Protein AF-A0A821FNP6-F1 (afdb_monomer)

pLDDT: mean 81.75, std 17.57, range [28.31, 98.31]

Nearest PDB structures (foldseek):
  6wg5-assembly1_A  TM=9.318E-01  e=1.627E-18  Homo sapiens
  5u7x-assembly1_F  TM=7.896E-01  e=3.910E-09  Vigna cylindrica
  3zx3-assembly1_B  TM=8.280E-01  e=9.454E-09  Rattus norvegicus
  3zx2-assembly1_A  TM=8.182E-01  e=1.003E-08  Rattus norvegicus

Secondary structure (DSSP, 8-state):
-HHHHHHHHHHT-TTGGGSHHHHSPBT-EEEEEETTEEEEEE----HHHHHHHHHGGG-TTS--SSSSB-STT-B-PPP-TTT--EEE-THHHHIIIIIT---SB--HHHHHHHHHHHHHSBHHHHHHHHHHTT-TT--HHHHHHHHHHHHHHHIIIIIIS---TT---EEE-SEETTEE--HHHHHHHHHHTTHHHHHHHHHHHHS--HHHHHHHHHHHHHHHHHHHHHHHHHHHHHHHHHHHHHHHHHHHHHHHHHHHHHHHTTSS--

Foldseek 3Di:
DVVVVVVVVVCPDPLCVVVVQCQFAAQDWDWDADPNDIDIHGHQLNLVVLLVSLLVVQCQVAPQPDPDAFGNNHHDDDDDLVPDAAEAEDLLQLLCPLQLNNAWWDALVSLCVSLSVLSNDHPVVLVVVCVVPPSPPDDPVCSGRSSNSSSNVVSCVCRGVPDDNGRGRYGYDCDDPNHGDDVVVVVVCVVCVCVVVVVVVVVVVVPPPVVVVVVVVVVVVVVVVVVVVVVVVVVVVVVVVVVVVVVVVVVVVVVVVVVVVVVVVVPPDD

Organism: NCBI:txid392032

Structure (mmCIF, N/CA/C/O backbone):
data_AF-A0A821FNP6-F1
#
_entry.id   AF-A0A821FNP6-F1
#
loop_
_atom_site.group_PDB
_atom_site.id
_atom_site.type_symbol
_atom_site.label_atom_id
_atom_site.label_alt_id
_atom_site.label_comp_id
_atom_site.label_asym_id
_atom_site.label_entity_id
_atom_site.label_seq_id
_atom_site.pdbx_PDB_ins_code
_atom_site.Cartn_x
_atom_site.Cartn_y
_atom_site.Cartn_z
_atom_site.occupancy
_atom_site.B_iso_or_equiv
_atom_site.auth_seq_id
_atom_site.auth_comp_id
_atom_site.auth_asym_id
_atom_site.auth_atom_id
_atom_site.pdbx_PDB_model_num
ATOM 1 N N . ILE A 1 1 ? 4.332 9.444 -4.360 1.00 35.47 1 ILE A N 1
ATOM 2 C CA . ILE A 1 1 ? 3.633 10.752 -4.458 1.00 35.47 1 ILE A CA 1
ATOM 3 C C . ILE A 1 1 ? 2.166 10.559 -4.851 1.00 35.47 1 ILE A C 1
ATOM 5 O O . ILE A 1 1 ? 1.325 10.879 -4.030 1.00 35.47 1 ILE A O 1
ATOM 9 N N . TYR A 1 2 ? 1.835 9.938 -5.993 1.00 28.31 2 TYR A N 1
ATOM 10 C CA . TYR A 1 2 ? 0.429 9.711 -6.395 1.00 28.31 2 TYR A CA 1
ATOM 11 C C . TYR A 1 2 ? -0.404 8.867 -5.405 1.00 28.31 2 TYR A C 1
ATOM 13 O O . TYR A 1 2 ? -1.513 9.262 -5.075 1.00 28.31 2 TYR A O 1
ATOM 21 N N . ILE A 1 3 ? 0.133 7.765 -4.860 1.00 38.44 3 ILE A N 1
ATOM 22 C CA . ILE A 1 3 ? -0.575 6.937 -3.853 1.00 38.44 3 ILE A CA 1
ATOM 23 C C . ILE A 1 3 ? -0.763 7.688 -2.523 1.00 38.44 3 ILE A C 1
ATOM 25 O O . ILE A 1 3 ? -1.825 7.615 -1.918 1.00 38.44 3 ILE A O 1
ATOM 29 N N . TYR A 1 4 ? 0.247 8.455 -2.099 1.00 37.44 4 TYR A N 1
ATOM 30 C CA . TYR A 1 4 ? 0.171 9.300 -0.903 1.00 37.44 4 TYR A CA 1
ATOM 31 C C . TYR A 1 4 ? -0.912 10.380 -1.042 1.00 37.44 4 TYR A C 1
ATOM 33 O O . TYR A 1 4 ? -1.727 10.546 -0.139 1.00 37.44 4 TYR A O 1
ATOM 41 N N . LEU A 1 5 ? -0.959 11.063 -2.191 1.00 32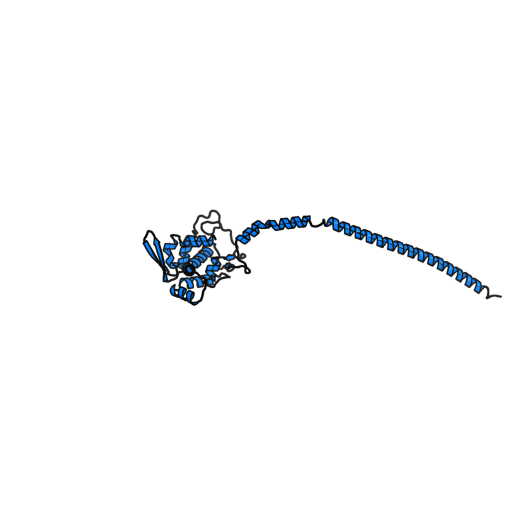.25 5 LEU A N 1
ATOM 42 C CA . LEU A 1 5 ? -1.970 12.079 -2.491 1.00 32.25 5 LEU A CA 1
ATOM 43 C C . LEU A 1 5 ? -3.374 11.473 -2.593 1.00 32.25 5 LEU A C 1
ATOM 45 O O . LEU A 1 5 ? -4.302 12.033 -2.028 1.00 32.25 5 LEU A O 1
ATOM 49 N N . LEU A 1 6 ? -3.521 10.296 -3.214 1.00 39.97 6 LEU A N 1
ATOM 50 C CA . LEU A 1 6 ? -4.786 9.557 -3.216 1.00 39.97 6 LEU A CA 1
ATOM 51 C C . LEU A 1 6 ? -5.222 9.201 -1.793 1.00 39.97 6 LEU A C 1
ATOM 53 O O . LEU A 1 6 ? -6.356 9.481 -1.439 1.00 39.97 6 LEU A O 1
ATOM 57 N N . SER A 1 7 ? -4.335 8.680 -0.940 1.00 44.28 7 SER A N 1
ATOM 58 C CA . SER A 1 7 ? -4.697 8.360 0.448 1.00 44.28 7 SER A CA 1
ATOM 59 C C . SER A 1 7 ? -5.127 9.592 1.257 1.00 44.28 7 SER A C 1
ATOM 61 O O . SER A 1 7 ? -6.108 9.513 1.986 1.00 44.28 7 SER A O 1
ATOM 63 N N . ALA A 1 8 ? -4.462 10.740 1.086 1.00 42.09 8 ALA A N 1
ATOM 64 C CA . ALA A 1 8 ? -4.817 11.975 1.784 1.00 42.09 8 ALA A CA 1
ATOM 65 C C . ALA A 1 8 ? -6.138 12.575 1.268 1.00 42.09 8 ALA A C 1
ATOM 67 O O . ALA A 1 8 ? -7.006 12.919 2.061 1.00 42.09 8 ALA A O 1
ATOM 68 N N . SER A 1 9 ?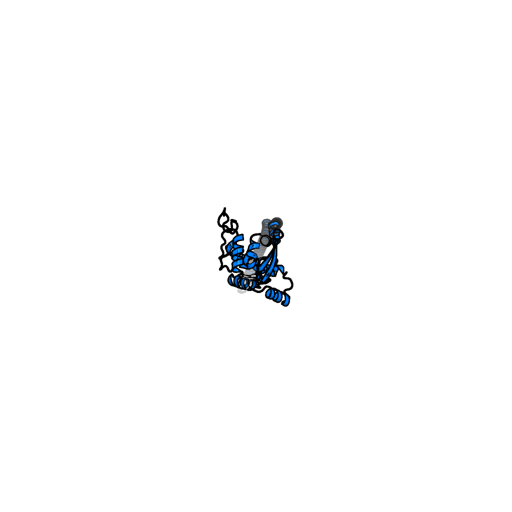 -6.335 12.636 -0.054 1.00 40.66 9 SER A N 1
ATOM 69 C CA . SER A 1 9 ? -7.580 13.138 -0.654 1.00 40.66 9 SER A CA 1
ATOM 70 C C . SER A 1 9 ? -8.781 12.215 -0.429 1.00 40.66 9 SER A C 1
ATOM 72 O O . SER A 1 9 ? -9.915 12.686 -0.392 1.00 40.66 9 SER A O 1
ATOM 74 N N . LEU A 1 10 ? -8.555 10.908 -0.269 1.00 50.94 10 LEU A N 1
ATOM 75 C CA . LEU A 1 10 ? -9.604 9.950 0.073 1.00 50.94 10 LEU A CA 1
ATOM 76 C C . LEU A 1 10 ? -10.075 10.141 1.520 1.00 50.94 10 LEU A C 1
ATOM 78 O O . LEU A 1 10 ? -11.282 10.189 1.742 1.00 50.94 10 LEU A O 1
ATOM 82 N N . VAL A 1 11 ? -9.162 10.343 2.478 1.00 51.09 11 VAL A N 1
ATOM 83 C CA . VAL A 1 11 ? -9.511 10.579 3.897 1.00 51.09 11 VAL A CA 1
ATOM 84 C C . VAL A 1 11 ? -10.449 11.787 4.080 1.00 51.09 11 VAL A C 1
ATOM 86 O O . VAL A 1 11 ? -11.310 11.756 4.954 1.00 51.09 11 VAL A O 1
ATOM 89 N N . ASP A 1 12 ? -10.373 12.802 3.213 1.00 50.09 12 ASP A N 1
ATOM 90 C CA . ASP A 1 12 ? -11.264 13.976 3.250 1.00 50.09 12 ASP A CA 1
ATOM 91 C C . ASP A 1 12 ? -12.550 13.838 2.410 1.00 50.09 12 ASP A C 1
ATOM 93 O O . ASP A 1 12 ? -13.396 14.748 2.379 1.00 50.09 12 ASP A O 1
ATOM 97 N N . SER A 1 13 ? -12.740 12.704 1.729 1.00 54.16 13 SER A N 1
ATOM 98 C CA . SER A 1 13 ? -13.889 12.499 0.849 1.00 54.16 13 SER A CA 1
ATOM 99 C C . SER A 1 13 ? -15.207 12.352 1.640 1.00 54.16 13 SER A C 1
ATOM 101 O O . SER A 1 13 ? -15.255 11.704 2.688 1.00 54.16 13 SER A O 1
ATOM 103 N N . PRO A 1 14 ? -16.331 12.924 1.156 1.00 52.38 14 PRO A N 1
ATOM 104 C CA . PRO A 1 14 ? -17.624 12.838 1.842 1.00 52.38 14 PRO A CA 1
ATOM 105 C C . PRO A 1 14 ? -18.168 11.415 2.000 1.00 52.38 14 PRO A C 1
ATOM 107 O O . PRO A 1 14 ? -18.972 11.188 2.898 1.00 52.38 14 PRO A O 1
ATOM 110 N N . LEU A 1 15 ? -17.758 10.494 1.122 1.00 50.72 15 LEU A N 1
ATOM 111 C CA . LEU A 1 15 ? -18.179 9.092 1.130 1.00 50.72 15 LEU A CA 1
ATOM 112 C C . LEU A 1 15 ? -17.488 8.297 2.243 1.00 50.72 15 LEU A C 1
ATOM 114 O O . LEU A 1 15 ? -18.134 7.472 2.880 1.00 50.72 15 LEU A O 1
ATOM 118 N N . ILE A 1 16 ? -16.217 8.595 2.531 1.00 52.91 16 ILE A N 1
ATOM 119 C CA . ILE A 1 16 ? -15.475 7.968 3.633 1.00 52.91 16 ILE A CA 1
ATOM 120 C C . ILE A 1 16 ? -16.057 8.394 4.990 1.00 52.91 16 ILE A C 1
ATOM 122 O O . ILE A 1 16 ? -16.277 7.547 5.850 1.00 52.91 16 ILE A O 1
ATOM 126 N N . ARG A 1 17 ? -16.501 9.654 5.123 1.00 57.75 17 ARG A N 1
ATOM 127 C CA . ARG A 1 17 ? -17.134 10.168 6.355 1.00 57.75 17 ARG A CA 1
ATOM 128 C C . ARG A 1 17 ? -18.381 9.412 6.831 1.00 57.75 17 ARG A C 1
ATOM 130 O O . ARG A 1 17 ? -18.709 9.513 8.007 1.00 57.75 17 ARG A O 1
ATOM 137 N N . ILE A 1 18 ? -19.118 8.730 5.948 1.00 53.09 18 ILE A N 1
ATOM 138 C CA . ILE A 1 18 ? -20.381 8.058 6.316 1.00 53.09 18 ILE A CA 1
ATOM 139 C C . ILE A 1 18 ? -20.114 6.661 6.896 1.00 53.09 18 ILE A C 1
ATOM 141 O O . ILE A 1 18 ? -20.848 6.228 7.778 1.00 53.09 18 ILE A O 1
ATOM 145 N N . ASN A 1 19 ? -19.021 6.012 6.482 1.00 66.50 19 ASN A N 1
ATOM 146 C CA . ASN A 1 19 ? -18.691 4.633 6.854 1.00 66.50 19 ASN A CA 1
ATOM 147 C C . ASN A 1 19 ? -17.330 4.514 7.564 1.00 66.50 19 ASN A C 1
ATOM 149 O O . ASN A 1 19 ? -16.721 3.447 7.605 1.00 66.50 19 ASN A O 1
ATOM 153 N N . ASP A 1 20 ? -16.843 5.622 8.125 1.00 77.00 20 ASP A N 1
ATOM 154 C CA . ASP A 1 20 ? -15.556 5.689 8.820 1.00 77.00 20 ASP A CA 1
ATOM 155 C C . ASP A 1 20 ? -15.504 4.792 10.067 1.00 77.00 20 ASP A C 1
ATOM 157 O O . ASP A 1 20 ? -14.417 4.412 10.496 1.00 77.00 20 ASP A O 1
ATOM 161 N N . ALA A 1 21 ? -16.657 4.420 10.634 1.00 87.06 21 ALA A N 1
ATOM 162 C CA . ALA A 1 21 ? -16.737 3.568 11.818 1.00 87.06 21 ALA A CA 1
ATOM 163 C C . ALA A 1 21 ? -16.012 2.225 11.615 1.00 87.06 21 ALA A C 1
ATOM 165 O O . ALA A 1 21 ? -15.152 1.874 12.419 1.00 87.06 21 ALA A O 1
ATOM 166 N N . ASP A 1 22 ? -16.255 1.519 10.508 1.00 93.00 22 ASP A N 1
ATOM 167 C CA . ASP A 1 22 ? -15.593 0.235 10.222 1.00 93.00 22 ASP A CA 1
ATOM 168 C C . ASP A 1 22 ? -14.068 0.379 10.097 1.00 93.00 22 ASP A C 1
ATOM 170 O O . ASP A 1 22 ? -13.299 -0.505 10.468 1.00 93.00 22 ASP A O 1
ATOM 174 N N . CYS A 1 23 ? -13.626 1.510 9.543 1.00 93.56 23 CYS A N 1
ATOM 175 C CA . CYS A 1 23 ? -12.237 1.757 9.173 1.00 93.56 23 CYS A CA 1
ATOM 176 C C . CYS A 1 23 ? -11.387 2.367 10.295 1.00 93.56 23 CYS A C 1
ATOM 178 O O . CYS A 1 23 ? -10.162 2.472 10.147 1.00 93.56 23 CYS A O 1
ATOM 180 N N . LEU A 1 24 ? -12.013 2.795 11.392 1.00 93.44 24 LEU A N 1
ATOM 181 C CA . LEU A 1 24 ? -11.340 3.297 12.584 1.00 93.44 24 LEU A CA 1
ATOM 182 C C . LEU A 1 24 ? -11.118 2.161 13.594 1.00 93.44 24 LEU A C 1
ATOM 184 O O . LEU A 1 24 ? -11.930 1.240 13.667 1.00 93.44 24 LEU A O 1
ATOM 188 N N . PRO A 1 25 ? -10.048 2.219 14.411 1.00 94.75 25 PRO A N 1
ATOM 189 C CA . PRO A 1 25 ? -9.810 1.216 15.442 1.00 94.75 25 PRO A CA 1
ATOM 190 C C . PRO A 1 25 ? -10.990 1.108 16.407 1.00 94.75 25 PRO A C 1
ATOM 192 O O . PRO A 1 25 ? -11.585 2.126 16.779 1.00 94.75 25 PRO A O 1
ATOM 195 N N . ARG A 1 26 ? -11.296 -0.109 16.862 1.00 96.38 26 ARG A N 1
ATOM 196 C CA . ARG A 1 26 ? -12.448 -0.354 17.733 1.00 96.38 26 ARG A CA 1
ATOM 197 C C . ARG A 1 26 ? -12.394 0.501 19.004 1.00 96.38 26 ARG A C 1
ATOM 199 O O . ARG A 1 26 ? -11.438 0.431 19.775 1.00 96.38 26 ARG A O 1
ATOM 206 N N . GLY A 1 27 ? -13.429 1.300 19.250 1.00 94.94 27 GLY A N 1
ATOM 207 C CA . GLY A 1 27 ? -13.528 2.196 20.407 1.00 94.94 27 GLY A CA 1
ATOM 208 C C . GLY A 1 27 ? -12.771 3.524 20.275 1.00 94.94 27 GLY A C 1
ATOM 209 O O . GLY A 1 27 ? -12.805 4.331 21.204 1.00 94.94 27 GLY A O 1
ATOM 210 N N . TYR A 1 28 ? -12.110 3.798 19.144 1.00 94.38 28 TYR A N 1
ATOM 211 C CA . TYR A 1 28 ? -11.569 5.129 18.863 1.00 94.38 28 TYR A CA 1
ATOM 212 C C . TYR A 1 28 ? -12.703 6.096 18.511 1.00 94.38 28 TYR A C 1
ATOM 214 O O . TYR A 1 28 ? -13.548 5.781 17.681 1.00 94.38 28 TYR A O 1
ATOM 222 N N . SER A 1 29 ? -12.712 7.287 19.109 1.00 92.06 29 SER A N 1
ATOM 223 C CA . SER A 1 29 ? -13.718 8.316 18.838 1.00 92.06 29 SER A CA 1
ATOM 224 C C . SER A 1 29 ? -13.118 9.466 18.034 1.00 92.06 29 SER A C 1
ATOM 226 O O . SER A 1 29 ? -12.056 9.991 18.386 1.00 92.06 29 SER A O 1
ATOM 228 N N . ARG A 1 30 ? -13.802 9.869 16.959 1.00 87.81 30 ARG A N 1
ATOM 229 C CA . ARG A 1 30 ? -13.416 10.993 16.103 1.00 87.81 30 ARG A CA 1
ATOM 230 C C . ARG A 1 30 ? -14.598 11.918 15.860 1.00 87.81 30 ARG A C 1
ATOM 232 O O . ARG A 1 30 ? -15.694 11.478 15.531 1.00 87.81 30 ARG A O 1
ATOM 239 N N . ASN A 1 31 ? -14.343 13.216 15.968 1.00 87.44 31 ASN A N 1
ATOM 240 C CA . ASN A 1 31 ? -15.338 14.248 15.713 1.00 87.44 31 ASN A CA 1
ATOM 241 C C . ASN A 1 31 ? -15.197 14.793 14.290 1.00 87.44 31 ASN A C 1
ATOM 243 O O . ASN A 1 31 ? -14.102 15.161 13.866 1.00 87.44 31 ASN A O 1
ATOM 247 N N . TYR A 1 32 ? -16.320 14.892 13.588 1.00 83.00 32 TYR A N 1
ATOM 248 C CA . TYR A 1 32 ? -16.434 15.484 12.263 1.00 83.00 32 TYR A CA 1
ATOM 249 C C . TYR A 1 32 ? -17.352 16.697 12.321 1.00 83.00 32 TYR A C 1
ATOM 251 O O . TYR A 1 32 ? -18.490 16.598 12.778 1.00 83.00 32 TYR A O 1
ATOM 259 N N . THR A 1 33 ? -16.889 17.834 11.810 1.00 82.38 33 THR A N 1
ATOM 260 C CA . THR A 1 33 ? -17.707 19.048 11.720 1.00 82.38 33 THR A CA 1
ATOM 261 C C . THR A 1 33 ? -18.290 19.168 10.316 1.00 82.38 33 THR A C 1
ATOM 263 O O . THR A 1 33 ? -17.552 19.271 9.337 1.00 82.38 33 THR A O 1
ATOM 266 N N . ARG A 1 34 ? -19.622 19.169 10.195 1.00 76.75 34 ARG A N 1
ATOM 267 C CA . ARG A 1 34 ? -20.342 19.382 8.930 1.00 76.75 34 ARG A CA 1
ATOM 268 C C . ARG A 1 34 ? -21.491 20.358 9.145 1.00 76.75 34 ARG A C 1
ATOM 270 O O . ARG A 1 34 ? -22.355 20.116 9.979 1.00 76.75 34 ARG A O 1
ATOM 277 N N . ASN A 1 35 ? -21.530 21.442 8.368 1.00 83.00 35 ASN A N 1
ATOM 278 C CA . ASN A 1 35 ? -22.576 22.473 8.446 1.00 83.00 35 ASN A CA 1
ATOM 279 C C . ASN A 1 35 ? -22.795 22.991 9.886 1.00 83.00 35 ASN A C 1
ATOM 281 O O . ASN A 1 35 ? -23.928 23.037 10.361 1.00 83.00 35 ASN A O 1
ATOM 285 N N . ASN A 1 36 ? -21.708 23.309 10.601 1.00 86.75 36 ASN A N 1
ATOM 286 C CA . ASN A 1 36 ? -21.702 23.715 12.018 1.00 86.75 36 ASN A CA 1
ATOM 287 C C . ASN A 1 36 ? -22.305 22.698 13.007 1.00 86.75 36 ASN A C 1
ATOM 289 O O . ASN A 1 36 ? -22.559 23.040 14.159 1.00 86.75 36 ASN A O 1
ATOM 293 N N . LYS A 1 37 ? -22.510 21.442 12.594 1.00 85.38 37 LYS A N 1
ATOM 294 C CA . LYS A 1 37 ? -22.863 20.330 13.480 1.00 85.38 37 LYS A CA 1
ATOM 295 C C . LYS A 1 37 ? -21.661 19.411 13.650 1.00 85.38 37 LYS A C 1
ATOM 297 O O . LYS A 1 37 ? -21.041 19.015 12.662 1.00 85.38 37 LYS A O 1
ATOM 302 N N . THR A 1 38 ? -21.356 19.064 14.894 1.00 85.62 38 THR A N 1
ATOM 303 C CA . THR A 1 38 ? -20.317 18.086 15.227 1.00 85.62 38 THR A CA 1
ATOM 304 C C . THR A 1 38 ? -20.957 16.713 15.368 1.00 85.62 38 THR A C 1
ATOM 306 O O . THR A 1 38 ? -21.883 16.540 16.156 1.00 85.62 38 THR A O 1
ATOM 309 N N . ILE A 1 39 ? -20.472 15.747 14.596 1.00 85.50 39 ILE A N 1
ATOM 310 C CA . ILE A 1 39 ? -20.877 14.344 14.657 1.00 85.50 39 ILE A CA 1
ATOM 311 C C . ILE A 1 39 ? -19.694 13.553 15.199 1.00 85.50 39 ILE A C 1
ATOM 313 O O . ILE A 1 39 ? -18.589 13.641 14.663 1.00 85.50 39 ILE A O 1
ATOM 317 N N . THR A 1 40 ? -19.926 12.779 16.251 1.00 87.69 40 THR A N 1
ATOM 318 C CA . THR A 1 40 ? -18.933 11.863 16.807 1.00 87.69 40 THR A CA 1
ATOM 319 C C . THR A 1 40 ? -19.130 10.480 16.200 1.00 87.69 40 THR A C 1
ATOM 321 O O . THR A 1 40 ? -20.221 9.923 16.272 1.00 87.69 40 THR A O 1
ATOM 324 N N . VAL A 1 41 ? -18.072 9.932 15.612 1.00 88.62 41 VAL A N 1
ATOM 325 C CA . VAL A 1 41 ? -18.022 8.567 15.081 1.00 88.62 41 VAL A CA 1
ATOM 326 C C . VAL A 1 41 ? -17.151 7.732 16.005 1.00 88.62 41 VAL A C 1
ATOM 328 O O . VAL A 1 41 ? -16.058 8.159 16.384 1.00 88.62 41 VAL A O 1
ATOM 331 N N . ILE A 1 42 ? -17.637 6.547 16.358 1.00 92.31 42 ILE A N 1
ATOM 332 C CA . ILE A 1 42 ? -16.906 5.563 17.153 1.00 92.31 42 ILE A CA 1
ATOM 333 C C . ILE A 1 42 ? -16.485 4.439 16.212 1.00 92.31 42 ILE A C 1
ATOM 335 O O . ILE A 1 42 ? -17.301 3.944 15.441 1.00 92.31 42 ILE A O 1
ATOM 339 N N . GLY A 1 43 ? -15.211 4.062 16.258 1.00 94.06 43 GLY A N 1
ATOM 340 C CA . GLY A 1 43 ? -14.680 2.975 15.453 1.00 94.06 43 GLY A CA 1
ATOM 341 C C . GLY A 1 43 ? -15.222 1.619 15.897 1.00 94.06 43 GLY A C 1
ATOM 342 O O . GLY A 1 43 ? -15.242 1.313 17.091 1.00 94.06 43 GLY A O 1
ATOM 343 N N . GLU A 1 44 ? -15.624 0.801 14.934 1.00 95.12 44 GLU A N 1
ATOM 344 C CA . GLU A 1 44 ? -16.030 -0.595 15.110 1.00 95.12 44 GLU A CA 1
ATOM 345 C C . GLU A 1 44 ? -14.866 -1.551 14.837 1.00 95.12 44 GLU A C 1
ATOM 347 O O . GLU A 1 44 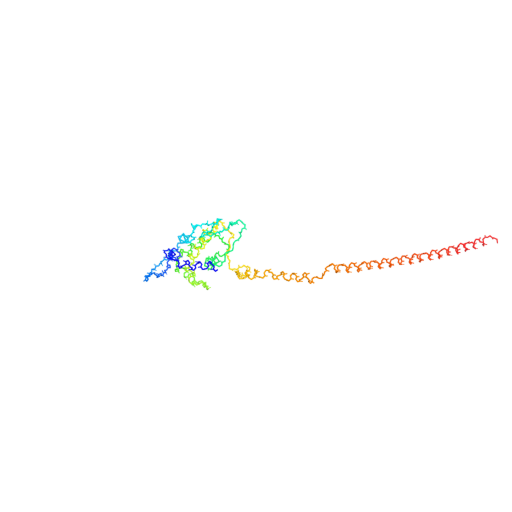? -14.767 -2.594 15.484 1.00 95.12 44 GLU A O 1
ATOM 352 N N . GLY A 1 45 ? -13.935 -1.162 13.958 1.00 95.56 45 GLY A N 1
ATOM 353 C CA . GLY A 1 45 ? -12.760 -1.968 13.645 1.00 95.56 45 GLY A CA 1
ATOM 354 C C . GLY A 1 45 ? -13.045 -3.177 12.752 1.00 95.56 45 GLY A C 1
ATOM 355 O O . GLY A 1 45 ? -12.311 -4.163 12.817 1.00 95.56 45 GLY A O 1
ATOM 356 N N . ASP A 1 46 ? -14.080 -3.125 11.911 1.00 96.44 46 ASP A N 1
ATOM 357 C CA . ASP A 1 46 ? -14.400 -4.192 10.962 1.00 96.44 46 ASP A CA 1
ATOM 358 C C . ASP A 1 46 ? -13.607 -4.022 9.656 1.00 96.44 46 ASP A C 1
ATOM 360 O O . ASP A 1 46 ? -13.998 -3.316 8.722 1.00 96.44 46 ASP A O 1
ATOM 364 N N . PHE A 1 47 ? -12.479 -4.731 9.567 1.00 96.94 47 PHE A N 1
ATOM 365 C CA . PHE A 1 47 ? -11.640 -4.745 8.368 1.00 96.94 47 PHE A CA 1
ATOM 366 C C . PHE A 1 47 ? -12.423 -5.125 7.099 1.00 96.94 47 PHE A C 1
ATOM 368 O O . PHE A 1 47 ? -12.208 -4.537 6.039 1.00 96.94 47 PHE A O 1
ATOM 375 N N . VAL A 1 48 ? -13.332 -6.099 7.187 1.00 96.12 48 VAL A N 1
ATOM 376 C CA . VAL A 1 48 ? -14.040 -6.646 6.024 1.00 96.12 48 VAL A CA 1
ATOM 377 C C . VAL A 1 48 ? -15.045 -5.634 5.488 1.00 96.12 48 VAL A C 1
ATOM 379 O O . VAL A 1 48 ? -15.086 -5.399 4.276 1.00 96.12 48 VAL A O 1
ATOM 382 N N . ASN A 1 49 ? -15.842 -5.020 6.361 1.00 95.00 49 ASN A N 1
ATOM 383 C CA . ASN A 1 49 ? -16.789 -3.987 5.947 1.00 95.00 49 ASN A CA 1
ATOM 384 C C . ASN A 1 49 ? -16.069 -2.717 5.495 1.00 95.00 49 ASN A C 1
ATOM 386 O O . ASN A 1 49 ? -16.425 -2.171 4.449 1.00 95.00 49 ASN A O 1
ATOM 390 N N . CYS A 1 50 ? -14.980 -2.335 6.168 1.00 95.38 50 CYS A N 1
ATOM 391 C CA . CYS A 1 50 ? -14.125 -1.247 5.709 1.00 95.38 50 CYS A CA 1
ATOM 392 C C . CYS A 1 50 ? -13.634 -1.497 4.273 1.00 95.38 50 CYS A C 1
ATOM 394 O O . CYS A 1 50 ? -13.820 -0.652 3.397 1.00 95.38 50 CYS A O 1
ATOM 396 N N . THR A 1 51 ? -13.089 -2.682 3.972 1.00 95.31 51 THR A N 1
ATOM 397 C CA . THR A 1 51 ? -12.677 -3.040 2.605 1.00 95.31 51 THR A CA 1
ATOM 398 C C . THR A 1 51 ? -13.839 -2.947 1.616 1.00 95.31 51 THR A C 1
ATOM 400 O O . THR A 1 51 ? -13.678 -2.321 0.569 1.00 95.31 51 THR A O 1
ATOM 403 N N . LYS A 1 52 ? -15.017 -3.506 1.932 1.00 94.00 52 LYS A N 1
ATOM 404 C CA . LYS A 1 52 ? -16.198 -3.433 1.047 1.00 94.00 52 LYS A CA 1
ATOM 405 C C . LYS A 1 52 ? -16.584 -1.989 0.729 1.00 94.00 52 LYS A C 1
ATOM 407 O O . LYS A 1 52 ? -16.851 -1.669 -0.428 1.00 94.00 52 LYS A O 1
ATOM 412 N N . HIS A 1 53 ? -16.584 -1.114 1.731 1.00 91.88 53 HIS A N 1
ATOM 413 C CA . HIS A 1 53 ? -16.877 0.303 1.547 1.00 91.88 53 HIS A CA 1
ATOM 414 C C . HIS A 1 53 ? -15.825 0.989 0.678 1.00 91.88 53 HIS A C 1
ATOM 416 O O . HIS A 1 53 ? -16.169 1.708 -0.261 1.00 91.88 53 HIS A O 1
ATOM 422 N N . LEU A 1 54 ? -14.546 0.706 0.910 1.00 92.00 54 LEU A N 1
ATOM 423 C CA . LEU A 1 54 ? -13.449 1.295 0.149 1.00 92.00 54 LEU A CA 1
ATOM 424 C C . LEU A 1 54 ? -13.401 0.838 -1.314 1.00 92.00 54 LEU A C 1
ATOM 426 O O . LEU A 1 54 ? -13.025 1.628 -2.179 1.00 92.00 54 LEU A O 1
ATOM 430 N N . VAL A 1 55 ? -13.847 -0.383 -1.626 1.00 93.75 55 VAL A N 1
ATOM 431 C CA . VAL A 1 55 ? -13.967 -0.859 -3.016 1.00 93.75 55 VAL A CA 1
ATOM 432 C C . VAL A 1 55 ? -14.887 0.044 -3.846 1.00 93.75 55 VAL A C 1
ATOM 434 O O . VAL A 1 55 ? -14.622 0.264 -5.029 1.00 93.75 55 VAL A O 1
ATOM 437 N N . THR A 1 56 ? -15.921 0.639 -3.243 1.00 91.25 56 THR A N 1
ATOM 438 C CA . THR A 1 56 ? -16.838 1.546 -3.961 1.00 91.25 56 THR A CA 1
ATOM 439 C C . THR A 1 56 ? -16.131 2.789 -4.515 1.00 91.25 56 THR A C 1
ATOM 441 O O . THR A 1 56 ? -16.521 3.311 -5.559 1.00 91.25 56 THR A O 1
ATOM 444 N N . LEU A 1 57 ? -15.030 3.213 -3.886 1.00 90.06 57 LEU A N 1
ATOM 445 C CA . LEU A 1 57 ? -14.238 4.379 -4.289 1.00 90.06 57 LEU A CA 1
ATOM 446 C C . LEU A 1 57 ? -13.343 4.100 -5.502 1.00 90.06 57 LEU A C 1
ATOM 448 O O . LEU A 1 57 ? -12.847 5.032 -6.133 1.00 90.06 57 LEU A O 1
ATOM 452 N N . LEU A 1 58 ? -13.133 2.827 -5.846 1.00 91.25 58 LEU A N 1
ATOM 453 C CA . LEU A 1 58 ? -12.361 2.434 -7.024 1.00 91.25 58 LEU A CA 1
ATOM 454 C C . LEU A 1 58 ? -13.144 2.656 -8.327 1.00 91.25 58 LEU A C 1
ATOM 456 O O . LEU A 1 58 ? -12.542 2.646 -9.401 1.00 91.25 58 LEU A O 1
ATOM 460 N N . ASN A 1 59 ? -14.467 2.868 -8.257 1.00 93.62 59 ASN A N 1
ATOM 461 C CA . ASN A 1 59 ? -15.313 3.122 -9.427 1.00 93.62 59 ASN A CA 1
ATOM 462 C C . ASN A 1 59 ? -15.080 2.073 -10.536 1.00 93.62 59 ASN A C 1
ATOM 464 O O . ASN A 1 59 ? -14.738 2.378 -11.682 1.00 93.62 59 ASN A O 1
ATOM 468 N N . LEU A 1 60 ? -15.202 0.798 -10.159 1.00 94.12 60 LEU A N 1
ATOM 469 C CA . LEU A 1 60 ? -14.876 -0.346 -11.019 1.00 94.12 60 LEU A CA 1
ATOM 470 C C . LEU A 1 60 ? -15.791 -0.467 -12.250 1.00 94.12 60 LEU A C 1
ATOM 472 O O . LEU A 1 60 ? -15.420 -1.116 -13.222 1.00 94.12 60 LEU A O 1
ATOM 476 N N . ASN A 1 61 ? -16.959 0.181 -12.215 1.00 94.44 61 ASN A N 1
ATOM 477 C CA . ASN A 1 61 ? -17.946 0.188 -13.297 1.00 94.44 61 ASN A CA 1
ATOM 478 C C . ASN A 1 61 ? -17.779 1.373 -14.263 1.00 94.44 61 ASN A C 1
ATOM 480 O O . ASN A 1 61 ? -18.612 1.563 -15.148 1.00 94.44 61 ASN A O 1
ATOM 484 N N . ALA A 1 62 ? -16.731 2.186 -14.099 1.00 95.44 62 ALA A N 1
ATOM 485 C CA . ALA A 1 62 ? -16.436 3.275 -15.018 1.00 95.44 62 ALA A CA 1
ATOM 486 C C . ALA A 1 62 ? -16.236 2.773 -16.456 1.00 95.44 62 ALA A C 1
ATOM 488 O O . ALA A 1 62 ? -15.656 1.710 -16.697 1.00 95.44 62 ALA A O 1
ATOM 489 N N . THR A 1 63 ? -16.665 3.580 -17.427 1.00 97.12 63 THR A N 1
ATOM 490 C CA . THR A 1 63 ? -16.513 3.272 -18.851 1.00 97.12 63 THR A CA 1
ATOM 491 C C . THR A 1 63 ? -15.041 3.074 -19.217 1.00 97.12 63 THR A C 1
ATOM 493 O O . THR A 1 63 ? -14.225 3.985 -19.108 1.00 97.12 63 THR A O 1
ATOM 496 N N . CYS A 1 64 ? -14.708 1.878 -19.699 1.00 96.31 64 CYS A N 1
ATOM 497 C CA . CYS A 1 64 ? -13.364 1.514 -20.136 1.00 96.31 64 CYS A CA 1
ATOM 498 C C . CYS A 1 64 ? -13.226 1.723 -21.651 1.00 96.31 64 CYS A C 1
ATOM 500 O O . CYS A 1 64 ? -13.675 0.889 -22.440 1.00 96.31 64 CYS A O 1
ATOM 502 N N . LEU A 1 65 ? -12.594 2.828 -22.060 1.00 95.62 65 LEU A N 1
ATOM 503 C CA . LEU A 1 65 ? -12.415 3.174 -23.480 1.00 95.62 65 LEU A CA 1
ATOM 504 C C . LEU A 1 65 ? -11.478 2.206 -24.215 1.00 95.62 65 LEU A C 1
ATOM 506 O O . LEU A 1 65 ? -11.636 1.961 -25.408 1.00 95.62 65 LEU A O 1
ATOM 510 N N . LYS A 1 66 ? -10.498 1.645 -23.499 1.00 95.62 66 LYS A N 1
ATOM 511 C CA . LYS A 1 66 ? -9.546 0.669 -24.026 1.00 95.62 66 LYS A CA 1
ATOM 512 C C . LYS A 1 66 ? -9.364 -0.446 -23.010 1.00 95.62 66 LYS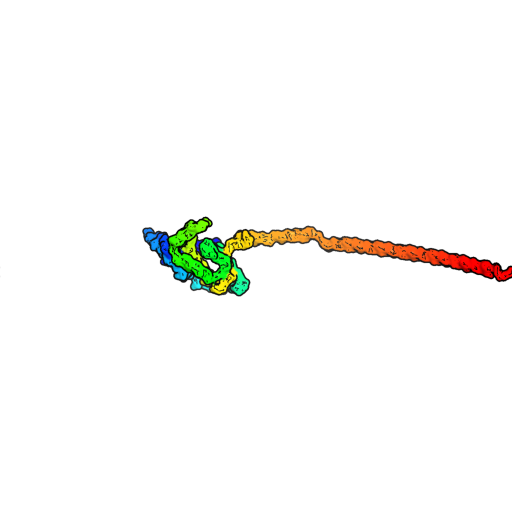 A C 1
ATOM 514 O O . LYS A 1 66 ? -8.822 -0.212 -21.938 1.00 95.62 66 LYS A O 1
ATOM 519 N N . LYS A 1 67 ? -9.792 -1.657 -23.362 1.00 94.94 67 LYS A N 1
ATOM 520 C CA . LYS A 1 67 ? -9.628 -2.847 -22.520 1.00 94.94 67 LYS A CA 1
ATOM 521 C C . LYS A 1 67 ? -8.218 -3.440 -22.659 1.00 94.94 67 LYS A C 1
ATOM 523 O O . LYS A 1 67 ? -7.621 -3.318 -23.731 1.00 94.94 67 LYS A O 1
ATOM 528 N N . PRO A 1 68 ? -7.727 -4.165 -21.639 1.00 95.44 68 PRO A N 1
ATOM 529 C CA . PRO A 1 68 ? -8.239 -4.243 -20.255 1.00 95.44 68 PRO A CA 1
ATOM 530 C C . PRO A 1 68 ? -8.043 -2.949 -19.437 1.00 95.44 68 PRO A C 1
ATOM 532 O O . PRO A 1 68 ? -7.128 -2.174 -19.702 1.00 95.44 68 PRO A O 1
ATOM 535 N N . CYS A 1 69 ? -8.894 -2.736 -18.428 1.00 95.44 69 CYS A N 1
ATOM 536 C CA . CYS A 1 69 ? -8.798 -1.615 -17.486 1.00 95.44 69 CYS A CA 1
ATOM 537 C C . CYS A 1 69 ? -8.605 -2.099 -16.045 1.00 95.44 69 CYS A C 1
ATOM 539 O O . CYS A 1 69 ? -8.999 -3.215 -15.707 1.00 95.44 69 CYS A O 1
ATOM 541 N N . SER A 1 70 ? -8.037 -1.231 -15.209 1.00 95.31 70 SER A N 1
ATOM 542 C CA . SER A 1 70 ? -7.958 -1.399 -13.759 1.00 95.31 70 SER A CA 1
ATOM 543 C C . SER A 1 70 ? -9.176 -0.773 -13.071 1.00 95.31 70 SER A C 1
ATOM 545 O O . SER A 1 70 ? -10.282 -1.303 -13.164 1.00 95.31 70 SER A O 1
ATOM 547 N N . PHE A 1 71 ? -9.000 0.373 -12.419 1.00 95.19 71 PHE A N 1
ATOM 548 C CA . PHE A 1 71 ? -10.038 1.131 -11.725 1.00 95.19 71 PHE A CA 1
ATOM 549 C C . PHE A 1 71 ? -10.240 2.493 -12.409 1.00 95.19 71 PHE A C 1
ATOM 551 O O . PHE A 1 71 ? -9.391 2.925 -13.193 1.00 95.19 71 PHE A O 1
ATOM 558 N N . ASN A 1 72 ? -11.375 3.164 -12.174 1.00 95.44 72 ASN A N 1
ATOM 559 C CA . ASN A 1 72 ? -11.739 4.416 -12.865 1.00 95.44 72 ASN A CA 1
ATOM 560 C C . ASN A 1 72 ? -11.702 4.346 -14.413 1.00 95.44 72 ASN A C 1
ATOM 562 O O . ASN A 1 72 ? -11.515 5.363 -15.077 1.00 95.44 72 ASN A O 1
ATOM 566 N N . GLY A 1 73 ? -11.849 3.160 -15.017 1.00 95.12 73 GLY A N 1
ATOM 567 C CA . GLY A 1 73 ? -11.830 3.005 -16.479 1.00 95.12 73 GLY A CA 1
ATOM 568 C C . GLY A 1 73 ? -10.459 3.264 -17.120 1.00 95.12 73 GLY A C 1
ATOM 569 O O . GLY A 1 73 ? -10.369 3.462 -18.332 1.00 95.12 73 GLY A O 1
ATOM 570 N N . VAL A 1 74 ? -9.383 3.262 -16.324 1.00 96.06 74 VAL A N 1
ATOM 571 C CA . VAL A 1 74 ? -8.012 3.479 -16.800 1.00 96.06 74 VAL A CA 1
ATOM 572 C C . VAL A 1 74 ? -7.460 2.191 -17.407 1.00 96.06 74 VAL A C 1
ATOM 574 O O . VAL A 1 74 ? -7.463 1.144 -16.762 1.00 96.06 74 VAL A O 1
ATOM 577 N N . TYR A 1 75 ? -6.955 2.269 -18.641 1.00 96.88 75 TYR A N 1
ATOM 578 C CA . TYR A 1 75 ? -6.298 1.144 -19.312 1.00 96.88 75 TYR A CA 1
ATOM 579 C C . TYR A 1 75 ? -5.104 0.630 -18.494 1.00 96.88 75 TYR A C 1
ATOM 581 O O . TYR A 1 75 ? -4.207 1.398 -18.142 1.00 96.88 75 TYR A O 1
ATOM 589 N N . GLN A 1 76 ? -5.063 -0.679 -18.257 1.00 95.56 76 GLN A N 1
ATOM 590 C CA . GLN A 1 76 ? -3.960 -1.372 -17.596 1.00 95.56 76 GLN A CA 1
ATOM 591 C C . GLN A 1 76 ? -3.557 -2.562 -18.465 1.00 95.56 76 GLN A C 1
ATOM 593 O O . GLN A 1 76 ? -4.376 -3.457 -18.601 1.00 95.56 76 GLN A O 1
ATOM 598 N N . PRO A 1 77 ? -2.337 -2.627 -19.028 1.00 95.38 77 PRO A N 1
ATOM 599 C CA . PRO A 1 77 ? -1.889 -3.771 -19.825 1.00 95.38 77 PRO A CA 1
ATOM 600 C C . PRO A 1 77 ? -2.075 -5.116 -19.110 1.00 95.38 77 PRO A C 1
ATOM 602 O O . PRO A 1 77 ? -1.995 -5.177 -17.885 1.00 95.38 77 PRO A O 1
ATOM 605 N N . GLN A 1 78 ? -2.270 -6.197 -19.873 1.00 94.44 78 GLN A N 1
ATOM 606 C CA . GLN A 1 78 ? -2.283 -7.551 -19.309 1.00 94.44 78 GLN A CA 1
ATOM 607 C C . GLN A 1 78 ? -0.952 -7.835 -18.599 1.00 94.44 78 GLN A C 1
ATOM 609 O O . GLN A 1 78 ? 0.121 -7.638 -19.173 1.00 94.44 78 GLN A O 1
ATOM 614 N N . ILE A 1 79 ? -1.044 -8.285 -17.351 1.00 94.00 79 ILE A N 1
ATOM 615 C CA . ILE A 1 79 ? 0.091 -8.612 -16.487 1.00 94.00 79 ILE A CA 1
ATOM 616 C C . ILE A 1 79 ? 0.225 -10.134 -16.478 1.00 94.00 79 ILE A C 1
ATOM 618 O O . ILE A 1 79 ? -0.748 -10.841 -16.220 1.00 94.00 79 ILE A O 1
ATOM 622 N N . ASN A 1 80 ? 1.423 -10.642 -16.763 1.00 94.75 80 ASN A N 1
ATOM 623 C CA . ASN A 1 80 ? 1.708 -12.067 -16.647 1.00 94.75 80 ASN A CA 1
ATOM 624 C C . ASN A 1 80 ? 2.235 -12.350 -15.235 1.00 94.75 80 ASN A C 1
ATOM 626 O O . ASN A 1 80 ? 3.44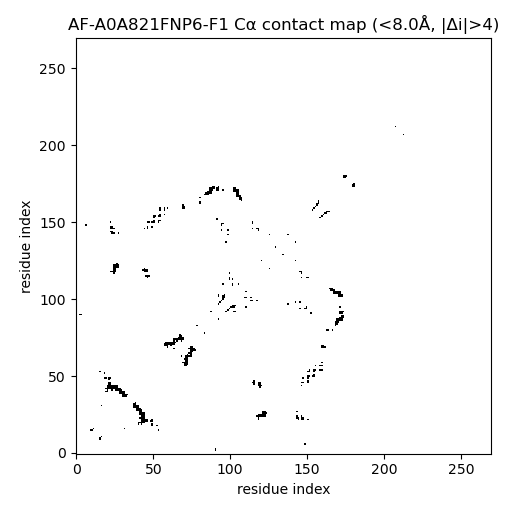0 -12.286 -14.974 1.00 94.75 80 ASN A O 1
ATOM 630 N N . TYR A 1 81 ? 1.307 -12.648 -14.329 1.00 94.25 81 TYR A N 1
ATOM 631 C CA . TYR A 1 81 ? 1.595 -12.899 -12.918 1.00 94.25 81 TYR A CA 1
ATOM 632 C C . TYR A 1 81 ? 2.436 -14.163 -12.664 1.00 94.25 81 TYR A C 1
ATOM 634 O O . TYR A 1 81 ? 3.004 -14.291 -11.583 1.00 94.25 81 TYR A O 1
ATOM 642 N N . ASP A 1 82 ? 2.585 -15.069 -13.633 1.00 93.12 82 ASP A N 1
ATOM 643 C CA . ASP A 1 82 ? 3.387 -16.286 -13.444 1.00 93.12 82 ASP A CA 1
ATOM 644 C C . ASP A 1 82 ? 4.895 -15.992 -13.472 1.00 93.12 82 ASP A C 1
ATOM 646 O O . ASP A 1 82 ? 5.697 -16.671 -12.824 1.00 93.12 82 ASP A O 1
ATOM 650 N N . VAL A 1 83 ? 5.298 -14.945 -14.200 1.00 94.94 83 VAL A N 1
ATOM 651 C CA . VAL A 1 83 ? 6.714 -14.635 -14.469 1.00 94.94 83 VAL A CA 1
ATOM 652 C C . VAL A 1 83 ? 7.175 -13.291 -13.918 1.00 94.94 83 VAL A C 1
ATOM 654 O O . VAL A 1 83 ? 8.380 -13.053 -13.851 1.00 94.94 83 VAL A O 1
ATOM 657 N N . GLN A 1 84 ? 6.253 -12.408 -13.542 1.00 95.19 84 GLN A N 1
ATOM 658 C CA . GLN A 1 84 ? 6.588 -11.072 -13.054 1.00 95.19 84 GLN A CA 1
ATOM 659 C C . GLN A 1 84 ? 6.748 -11.054 -11.534 1.00 95.19 84 GLN A C 1
ATOM 661 O O . GLN A 1 84 ? 6.043 -11.754 -10.819 1.00 95.19 84 GLN A O 1
ATOM 666 N N . ASP A 1 85 ? 7.678 -10.226 -11.059 1.00 95.75 85 ASP A N 1
ATOM 667 C CA . ASP A 1 85 ? 7.829 -9.856 -9.653 1.00 95.75 85 ASP A CA 1
ATOM 668 C C . ASP A 1 85 ? 7.407 -8.400 -9.474 1.00 95.75 85 ASP A C 1
ATOM 670 O O . ASP A 1 85 ? 7.712 -7.545 -10.310 1.00 95.75 85 ASP A O 1
ATOM 674 N N . PHE A 1 86 ? 6.748 -8.099 -8.358 1.00 96.88 86 PHE A N 1
ATOM 675 C CA . PHE A 1 86 ? 6.350 -6.739 -8.015 1.00 96.88 86 PHE A CA 1
ATOM 676 C C . PHE A 1 86 ? 6.946 -6.321 -6.679 1.00 96.88 86 PHE A C 1
ATOM 678 O O . PHE A 1 86 ? 6.982 -7.089 -5.717 1.00 96.88 86 PHE A O 1
ATOM 685 N N . TYR A 1 87 ? 7.364 -5.060 -6.617 1.00 95.38 87 TYR A N 1
ATOM 686 C CA . TYR A 1 87 ? 7.809 -4.420 -5.389 1.00 95.38 87 TYR A CA 1
ATOM 687 C C . TYR A 1 87 ? 6.845 -3.301 -5.001 1.00 95.38 87 TYR A C 1
ATOM 689 O O . TYR A 1 87 ? 6.568 -2.394 -5.787 1.00 95.38 87 TYR A O 1
ATOM 697 N N . GLY A 1 88 ? 6.333 -3.377 -3.776 1.00 94.94 88 GLY A N 1
ATOM 698 C CA . GLY A 1 88 ? 5.501 -2.360 -3.156 1.00 94.94 88 GLY A CA 1
ATOM 699 C C . GLY A 1 88 ? 6.341 -1.450 -2.266 1.00 94.94 88 GLY A C 1
ATOM 700 O O . GLY A 1 88 ? 6.813 -1.863 -1.211 1.00 94.94 88 GLY A O 1
ATOM 701 N N . PHE A 1 89 ? 6.479 -0.187 -2.653 1.00 92.19 89 PHE A N 1
ATOM 702 C CA . PHE A 1 89 ? 7.199 0.815 -1.864 1.00 92.19 89 PHE A CA 1
ATOM 703 C C . PHE A 1 89 ? 6.243 1.718 -1.080 1.00 92.19 89 PHE A C 1
ATOM 705 O O . PHE A 1 89 ? 5.023 1.689 -1.273 1.00 92.19 89 PHE A O 1
ATOM 712 N N . SER A 1 90 ? 6.810 2.581 -0.233 1.00 91.19 90 SER A N 1
ATOM 713 C CA . SER A 1 90 ? 6.060 3.601 0.509 1.00 91.19 90 SER A CA 1
ATOM 714 C C . SER A 1 90 ? 4.940 2.973 1.348 1.00 91.19 90 SER A C 1
ATOM 716 O O . SER A 1 90 ? 5.234 2.133 2.188 1.00 91.19 90 SER A O 1
ATOM 718 N N . GLU A 1 91 ? 3.668 3.326 1.121 1.00 92.50 91 GLU A N 1
ATOM 719 C CA . GLU A 1 91 ? 2.526 2.821 1.896 1.00 92.50 91 GLU A CA 1
ATOM 720 C C . GLU A 1 91 ? 2.386 1.291 1.874 1.00 92.50 91 GLU A C 1
ATOM 722 O O . GLU A 1 91 ? 1.868 0.737 2.838 1.00 92.50 91 GLU A O 1
ATOM 727 N N . PHE A 1 92 ? 2.925 0.590 0.867 1.00 95.31 92 PHE A N 1
ATOM 728 C CA . PHE A 1 92 ? 3.016 -0.874 0.918 1.00 95.31 92 PHE A CA 1
ATOM 729 C C . PHE A 1 92 ? 3.933 -1.371 2.031 1.00 95.31 92 PHE A C 1
ATOM 731 O O . PHE A 1 92 ? 3.559 -2.264 2.783 1.00 95.31 92 PHE A O 1
ATOM 738 N N . TRP A 1 93 ? 5.120 -0.781 2.154 1.00 94.69 93 TRP A N 1
ATOM 739 C CA . TRP A 1 93 ? 6.060 -1.107 3.222 1.00 94.69 93 TRP A CA 1
ATOM 740 C C . TRP A 1 93 ? 5.542 -0.624 4.567 1.00 94.69 93 TRP A C 1
ATOM 742 O O . TRP A 1 93 ? 5.380 -1.395 5.497 1.00 94.69 93 TRP A O 1
ATOM 752 N N . TYR A 1 94 ? 5.195 0.651 4.634 1.00 92.50 94 TYR A N 1
ATOM 753 C CA . TYR A 1 94 ? 4.734 1.340 5.825 1.00 92.50 94 TYR A CA 1
ATOM 754 C C . TYR A 1 94 ? 3.517 0.688 6.495 1.00 92.50 94 TYR A C 1
ATOM 756 O O . TYR A 1 94 ? 3.494 0.548 7.721 1.00 92.50 94 TYR A O 1
ATOM 764 N N . THR A 1 95 ? 2.521 0.270 5.716 1.00 94.88 95 THR A N 1
ATOM 765 C CA . THR A 1 95 ? 1.322 -0.391 6.251 1.00 94.88 95 THR A CA 1
ATOM 766 C C . THR A 1 95 ? 1.638 -1.803 6.747 1.00 94.88 95 THR A C 1
ATOM 768 O O . THR A 1 95 ? 1.085 -2.231 7.755 1.00 94.88 95 THR A O 1
ATOM 771 N N . MET A 1 96 ? 2.535 -2.528 6.072 1.00 96.31 96 MET A N 1
ATOM 772 C CA . MET A 1 96 ? 2.879 -3.911 6.422 1.00 96.31 96 MET A CA 1
ATOM 773 C C . MET A 1 96 ? 3.917 -4.004 7.545 1.00 96.31 96 MET A C 1
ATOM 775 O O . MET A 1 96 ? 3.850 -4.920 8.355 1.00 96.31 96 MET A O 1
ATOM 779 N N . GLU A 1 97 ? 4.862 -3.072 7.624 1.00 93.81 97 GLU A N 1
ATOM 780 C CA . GLU A 1 97 ? 6.029 -3.185 8.497 1.00 93.81 97 GLU A CA 1
ATOM 781 C C . GLU A 1 97 ? 5.885 -2.410 9.806 1.00 93.81 97 GLU A C 1
ATOM 783 O O . GLU A 1 97 ? 6.087 -2.976 10.879 1.00 93.81 97 GLU A O 1
ATOM 788 N N . ASP A 1 98 ? 5.556 -1.116 9.766 1.00 89.69 98 ASP A N 1
ATOM 789 C CA . ASP A 1 98 ? 5.724 -0.256 10.946 1.00 89.69 98 ASP A CA 1
ATOM 790 C C . ASP A 1 98 ? 4.861 -0.710 12.129 1.00 89.69 98 ASP A C 1
ATOM 792 O O . ASP A 1 98 ? 5.326 -0.648 13.267 1.00 89.69 98 ASP A O 1
ATOM 796 N N . ILE A 1 99 ? 3.650 -1.207 11.851 1.00 89.81 99 ILE A N 1
ATOM 797 C CA . ILE A 1 99 ? 2.684 -1.645 12.868 1.00 89.81 99 ILE A CA 1
ATOM 798 C C . ILE A 1 99 ? 2.447 -3.157 12.810 1.00 89.81 99 ILE A C 1
ATOM 800 O O . ILE A 1 99 ? 2.574 -3.826 13.831 1.00 89.81 99 ILE A O 1
ATOM 804 N N . LEU A 1 100 ? 2.134 -3.710 11.633 1.00 94.12 100 LEU A N 1
ATOM 805 C CA . LEU A 1 100 ? 1.760 -5.125 11.507 1.00 94.12 100 LEU A CA 1
ATOM 806 C C . LEU A 1 100 ? 2.958 -6.087 11.557 1.00 94.12 100 LEU A C 1
ATOM 808 O O . LEU A 1 100 ? 2.755 -7.271 11.810 1.00 94.12 100 LEU A O 1
ATOM 812 N N . LYS A 1 101 ? 4.187 -5.595 11.337 1.00 93.81 101 LYS A N 1
ATOM 813 C CA . LYS A 1 101 ? 5.434 -6.387 11.359 1.00 93.81 101 LYS A CA 1
ATOM 814 C C . LYS A 1 101 ? 5.415 -7.599 10.416 1.00 93.81 101 LYS A C 1
ATOM 816 O O . LYS A 1 101 ? 5.961 -8.654 10.723 1.00 93.81 101 LYS A O 1
ATOM 821 N N . ILE A 1 102 ? 4.788 -7.424 9.255 1.00 96.81 102 ILE A N 1
ATOM 822 C CA . ILE A 1 102 ? 4.692 -8.399 8.159 1.00 96.81 102 ILE A CA 1
ATOM 823 C C . ILE A 1 102 ? 5.298 -7.850 6.854 1.00 96.81 102 ILE A C 1
ATOM 825 O O . ILE A 1 102 ? 4.854 -8.208 5.762 1.00 96.81 102 ILE A O 1
ATOM 829 N N . GLY A 1 103 ? 6.266 -6.928 6.942 1.00 95.38 103 GLY A N 1
ATOM 830 C CA . GLY A 1 103 ? 6.971 -6.403 5.773 1.00 95.38 103 GLY A CA 1
ATOM 831 C C . GLY A 1 103 ? 7.724 -7.490 4.994 1.00 95.38 103 GLY A C 1
ATOM 832 O O . GLY A 1 103 ? 8.027 -8.567 5.507 1.00 95.38 103 GLY A O 1
ATOM 833 N N . GLY A 1 104 ? 8.057 -7.210 3.731 1.00 95.81 104 GLY A N 1
ATOM 834 C CA . GLY A 1 104 ? 8.756 -8.156 2.862 1.00 95.81 104 GLY A CA 1
ATOM 835 C C . GLY A 1 104 ? 7.792 -8.955 1.977 1.00 95.81 104 GLY A C 1
ATOM 836 O O . GLY A 1 104 ? 6.921 -8.348 1.351 1.00 95.81 104 GLY A O 1
ATOM 837 N N . PRO A 1 105 ? 7.967 -10.282 1.813 1.00 97.12 105 PRO A N 1
ATOM 838 C CA . PRO A 1 105 ? 7.086 -11.094 0.974 1.00 97.12 105 PRO A CA 1
ATOM 839 C C . PRO A 1 105 ? 5.618 -10.992 1.397 1.00 97.12 105 PRO A C 1
ATOM 841 O O . PRO A 1 105 ? 5.252 -11.307 2.526 1.00 97.12 105 PRO A O 1
ATOM 844 N N . TYR A 1 106 ? 4.769 -10.572 0.466 1.00 97.69 106 TYR A N 1
ATOM 845 C CA . TYR A 1 106 ? 3.338 -10.462 0.688 1.00 97.69 106 TYR A CA 1
ATOM 846 C C . TYR A 1 106 ? 2.673 -11.832 0.563 1.00 97.69 106 TYR A C 1
ATOM 848 O O . TYR A 1 106 ? 2.837 -12.530 -0.438 1.00 97.69 106 TYR A O 1
ATOM 856 N N . THR A 1 107 ? 1.836 -12.173 1.542 1.00 97.12 107 THR A N 1
ATOM 857 C CA . THR A 1 107 ? 0.847 -13.241 1.396 1.00 97.12 107 THR A CA 1
ATOM 858 C C . THR A 1 107 ? -0.518 -12.731 1.827 1.00 97.12 107 THR A C 1
ATOM 860 O O . THR A 1 107 ? -0.655 -12.057 2.853 1.00 97.12 107 THR A O 1
ATOM 863 N N . ARG A 1 108 ? -1.552 -13.088 1.060 1.00 97.31 108 ARG A N 1
ATOM 864 C CA . ARG A 1 108 ? -2.931 -12.688 1.353 1.00 97.31 108 ARG A CA 1
ATOM 865 C C . ARG A 1 108 ? -3.358 -13.086 2.765 1.00 97.31 108 ARG A C 1
ATOM 867 O O . ARG A 1 108 ? -3.963 -12.285 3.467 1.00 97.31 108 ARG A O 1
ATOM 874 N N . LEU A 1 109 ? -3.054 -14.318 3.174 1.00 97.62 109 LEU A N 1
ATOM 875 C CA . LEU A 1 109 ? -3.487 -14.849 4.465 1.00 97.62 109 LEU A CA 1
ATOM 876 C C . LEU A 1 109 ? -2.842 -14.098 5.637 1.00 97.62 109 LEU A C 1
ATOM 878 O O . LEU A 1 109 ? -3.556 -13.674 6.541 1.00 97.62 109 LEU A O 1
ATOM 882 N N . ALA A 1 110 ? -1.521 -13.883 5.605 1.00 97.88 110 ALA A N 1
ATOM 883 C CA . ALA A 1 110 ? -0.842 -13.136 6.664 1.00 97.88 110 ALA A CA 1
ATOM 884 C C . ALA A 1 110 ? -1.355 -11.693 6.741 1.00 97.88 110 ALA A C 1
ATOM 886 O O . ALA A 1 110 ? -1.622 -11.193 7.831 1.00 97.88 110 ALA A O 1
ATOM 887 N N . PHE A 1 111 ? -1.562 -11.053 5.585 1.00 98.25 111 PHE A N 1
ATOM 888 C CA . PHE A 1 111 ? -2.071 -9.688 5.529 1.00 98.25 111 PHE A CA 1
ATOM 889 C C . PHE A 1 111 ? -3.495 -9.567 6.083 1.00 98.25 111 PHE A C 1
ATOM 891 O O . PHE A 1 111 ? -3.753 -8.680 6.895 1.00 98.25 111 PHE A O 1
ATOM 898 N N . LEU A 1 112 ? -4.410 -10.463 5.689 1.00 98.00 112 LEU A N 1
ATOM 899 C CA . LEU A 1 112 ? -5.785 -10.481 6.197 1.00 98.00 112 LEU A CA 1
ATOM 900 C C . LEU A 1 112 ? -5.825 -10.716 7.706 1.00 98.00 112 LEU A C 1
ATOM 902 O O . LEU A 1 112 ? -6.508 -9.977 8.412 1.00 98.00 112 LEU A O 1
ATOM 906 N N . ASN A 1 113 ? -5.069 -11.697 8.202 1.00 98.31 113 ASN A N 1
ATOM 907 C CA . ASN A 1 113 ? -5.046 -12.030 9.624 1.00 98.31 113 ASN A CA 1
ATOM 908 C C . ASN A 1 113 ? -4.497 -10.870 10.458 1.00 98.31 113 ASN A C 1
ATOM 910 O O . ASN A 1 113 ? -5.137 -10.460 11.423 1.00 98.31 113 ASN A O 1
ATOM 914 N N . ALA A 1 114 ? -3.350 -10.306 10.064 1.00 98.25 114 ALA A N 1
ATOM 915 C CA . ALA A 1 114 ? -2.735 -9.198 10.789 1.00 98.25 114 ALA A CA 1
ATOM 916 C C . ALA A 1 114 ? -3.613 -7.938 10.758 1.00 98.25 114 ALA A C 1
ATOM 918 O O . ALA A 1 114 ? -3.816 -7.305 11.792 1.00 98.25 114 ALA A O 1
ATOM 919 N N . SER A 1 115 ? -4.179 -7.598 9.595 1.00 98.12 115 SER A N 1
ATOM 920 C CA . SER A 1 115 ? -5.030 -6.409 9.452 1.00 98.12 115 SER A CA 1
ATOM 921 C C . SER A 1 115 ? -6.333 -6.547 10.235 1.00 98.12 115 SER A C 1
ATOM 923 O O . SER A 1 115 ? -6.712 -5.628 10.953 1.00 98.12 115 SER A O 1
ATOM 925 N N . THR A 1 116 ? -6.988 -7.708 10.156 1.00 98.19 116 THR A N 1
ATOM 926 C CA . THR A 1 116 ? -8.229 -7.982 10.897 1.00 98.19 116 THR A CA 1
ATOM 927 C C . THR A 1 116 ? -7.984 -7.970 12.403 1.00 98.19 116 THR A C 1
ATOM 929 O O . THR A 1 116 ? -8.754 -7.363 13.143 1.00 98.19 116 THR A O 1
ATOM 932 N N . ALA A 1 117 ? -6.893 -8.590 12.866 1.00 97.81 117 ALA A N 1
ATOM 933 C CA . ALA A 1 117 ? -6.520 -8.578 14.278 1.00 97.81 117 ALA A CA 1
ATOM 934 C C . ALA A 1 117 ? -6.248 -7.154 14.782 1.00 97.81 117 ALA A C 1
ATOM 936 O O . ALA A 1 117 ? -6.726 -6.785 15.852 1.00 97.81 117 ALA A O 1
ATOM 937 N N . PHE A 1 118 ? -5.530 -6.342 13.999 1.00 96.62 118 PHE A N 1
ATOM 938 C CA . PHE A 1 118 ? -5.261 -4.953 14.356 1.00 96.62 118 PHE A CA 1
ATOM 939 C C . PHE A 1 118 ? -6.540 -4.106 14.397 1.00 96.62 118 PHE A C 1
ATOM 941 O O . PHE A 1 118 ? -6.753 -3.386 15.366 1.00 96.62 118 PHE A O 1
ATOM 948 N N . CYS A 1 119 ? -7.397 -4.191 13.374 1.00 97.06 119 CYS A N 1
ATOM 949 C CA . CYS A 1 119 ? -8.641 -3.418 13.315 1.00 97.06 119 CYS A CA 1
ATOM 950 C C . CYS A 1 119 ? -9.574 -3.741 14.498 1.00 97.06 119 CYS A C 1
ATOM 952 O O . CYS A 1 119 ? -10.084 -2.823 15.140 1.00 97.06 119 CYS A O 1
ATOM 954 N N . ASN A 1 120 ? -9.723 -5.028 14.838 1.00 96.94 120 ASN A N 1
ATOM 955 C CA . ASN A 1 120 ? -10.583 -5.492 15.933 1.00 96.94 120 ASN A CA 1
ATOM 956 C C . ASN A 1 120 ? -10.032 -5.184 17.340 1.00 96.94 120 ASN A C 1
ATOM 958 O O . ASN A 1 120 ? -10.775 -5.257 18.329 1.00 96.94 120 ASN A O 1
ATOM 962 N N . ALA A 1 121 ? -8.740 -4.873 17.472 1.00 96.38 121 ALA A N 1
ATOM 963 C CA . ALA A 1 121 ? -8.143 -4.552 18.763 1.00 96.38 121 ALA A CA 1
ATOM 964 C C . ALA A 1 121 ? -8.749 -3.261 19.337 1.00 96.38 121 ALA A C 1
ATOM 966 O O . ALA A 1 121 ? -9.059 -2.318 18.606 1.00 96.38 121 ALA A O 1
ATOM 967 N N . ASN A 1 122 ? -8.953 -3.220 20.660 1.00 96.69 122 ASN A N 1
ATOM 968 C CA . ASN A 1 122 ? -9.471 -2.010 21.288 1.00 96.69 122 ASN A CA 1
ATOM 969 C C . ASN A 1 122 ? -8.421 -0.899 21.186 1.00 96.69 122 ASN A C 1
ATOM 971 O O . ASN A 1 122 ? -7.230 -1.123 21.396 1.00 96.69 122 ASN A O 1
ATOM 975 N N . TRP A 1 123 ? -8.866 0.317 20.898 1.00 95.62 123 TRP A N 1
ATOM 976 C CA . TRP A 1 123 ? -8.000 1.47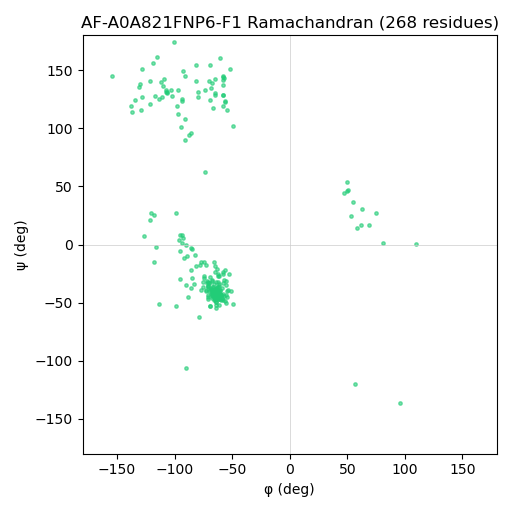7 20.786 1.00 95.62 123 TRP A CA 1
ATOM 977 C C . TRP A 1 123 ? -7.144 1.730 22.038 1.00 95.62 123 TRP A C 1
ATOM 979 O O . TRP A 1 123 ? -5.990 2.142 21.912 1.00 95.62 123 TRP A O 1
ATOM 989 N N . ASN A 1 124 ? -7.669 1.452 23.235 1.00 94.19 124 ASN A N 1
ATOM 990 C CA . ASN A 1 124 ? -6.898 1.571 24.472 1.00 94.19 124 ASN A CA 1
ATOM 991 C C . ASN A 1 124 ? -5.743 0.564 24.517 1.00 94.19 124 ASN A C 1
ATOM 993 O O . ASN A 1 124 ? -4.628 0.956 24.855 1.00 94.19 124 ASN A O 1
ATOM 997 N N . ASP A 1 125 ? -5.976 -0.679 24.086 1.00 93.44 125 ASP A N 1
ATOM 998 C CA . ASP A 1 125 ? -4.948 -1.723 24.021 1.00 93.44 125 ASP A CA 1
ATOM 999 C C . ASP A 1 125 ? -3.876 -1.365 22.984 1.00 93.44 125 ASP A C 1
ATOM 1001 O O . ASP A 1 125 ? -2.683 -1.468 23.259 1.00 93.44 125 ASP A O 1
ATOM 1005 N N . ILE A 1 126 ? -4.290 -0.871 21.807 1.00 92.38 126 ILE A N 1
ATOM 1006 C CA . ILE A 1 126 ? -3.378 -0.394 20.752 1.00 92.38 126 ILE A CA 1
ATOM 1007 C C . ILE A 1 126 ? -2.492 0.734 21.289 1.00 92.38 126 ILE A C 1
ATOM 1009 O O . ILE A 1 126 ? -1.276 0.733 21.088 1.00 92.38 126 ILE A O 1
ATOM 1013 N N . ARG A 1 127 ? -3.097 1.706 21.981 1.00 89.81 127 ARG A N 1
ATOM 1014 C CA . ARG A 1 127 ? -2.393 2.856 22.554 1.00 89.81 127 ARG A CA 1
ATOM 1015 C C . ARG A 1 127 ? -1.430 2.432 23.660 1.00 89.81 127 ARG A C 1
ATOM 1017 O O . ARG A 1 127 ? -0.304 2.921 23.686 1.00 89.81 127 ARG A O 1
ATOM 1024 N N . GLN A 1 128 ? -1.858 1.542 24.552 1.00 88.25 128 GLN A N 1
ATOM 1025 C CA . GLN A 1 128 ? -1.026 1.034 25.639 1.00 88.25 128 GLN A CA 1
ATOM 1026 C C . GLN A 1 128 ? 0.165 0.245 25.092 1.00 88.25 128 GLN A C 1
ATOM 1028 O O . GLN A 1 128 ? 1.307 0.585 25.383 1.00 88.25 128 GLN A O 1
ATOM 1033 N N . TRP A 1 129 ? -0.089 -0.729 24.214 1.00 83.31 129 TRP A N 1
ATOM 1034 C CA . TRP A 1 129 ? 0.956 -1.515 23.559 1.00 83.31 129 TRP A CA 1
ATOM 1035 C C . TRP A 1 129 ? 1.990 -0.632 22.853 1.00 83.31 129 TRP A C 1
ATOM 1037 O O . TRP A 1 129 ? 3.188 -0.913 22.900 1.00 83.31 129 TRP A O 1
ATOM 1047 N N . TYR A 1 130 ? 1.535 0.454 22.223 1.00 79.50 130 TYR A N 1
ATOM 1048 C CA . TYR A 1 130 ? 2.415 1.409 21.564 1.00 79.50 130 TYR A CA 1
ATOM 1049 C C . TYR A 1 130 ? 3.290 2.198 22.552 1.00 79.50 130 TYR A C 1
ATOM 1051 O O . TYR A 1 130 ? 4.497 2.325 22.333 1.00 79.50 130 TYR A O 1
ATOM 1059 N N . ASN A 1 131 ? 2.695 2.705 23.635 1.00 79.50 131 ASN A N 1
ATOM 1060 C CA . ASN A 1 131 ? 3.400 3.481 24.655 1.00 79.50 131 ASN A CA 1
ATOM 1061 C C . ASN A 1 131 ? 4.439 2.635 25.411 1.00 79.50 131 ASN A C 1
ATOM 1063 O O . ASN A 1 131 ? 5.539 3.117 25.678 1.00 79.50 131 ASN A O 1
ATOM 1067 N N . ASP A 1 132 ? 4.117 1.374 25.706 1.00 75.88 132 ASP A N 1
ATOM 1068 C CA . ASP A 1 132 ? 4.949 0.494 26.535 1.00 75.88 132 ASP A CA 1
ATOM 1069 C C . ASP A 1 132 ? 6.200 -0.012 25.802 1.00 75.88 132 ASP A C 1
ATOM 1071 O O . ASP A 1 132 ? 7.224 -0.309 26.418 1.00 75.88 132 ASP A O 1
ATOM 1075 N N . LYS A 1 133 ? 6.149 -0.116 24.470 1.00 63.81 133 LYS A N 1
ATOM 1076 C CA . LYS A 1 133 ? 7.201 -0.780 23.686 1.00 63.81 133 LYS A CA 1
ATOM 1077 C C . LYS A 1 133 ? 8.302 0.123 23.147 1.00 63.81 133 LYS A C 1
ATOM 1079 O O . LYS A 1 133 ? 9.121 -0.361 22.369 1.00 63.81 133 LYS A O 1
ATOM 1084 N N . SER A 1 134 ? 8.366 1.401 23.539 1.00 55.53 134 SER A N 1
ATOM 1085 C CA . SER A 1 134 ? 9.357 2.338 22.981 1.00 55.53 134 SER A CA 1
ATOM 1086 C C . SER A 1 134 ? 9.395 2.228 21.446 1.00 55.53 134 SER A C 1
ATOM 1088 O O . SER A 1 134 ? 10.451 2.130 20.820 1.00 55.53 134 SER A O 1
ATOM 1090 N N . HIS A 1 135 ? 8.220 2.171 20.805 1.00 60.22 135 HIS A N 1
ATOM 1091 C CA . HIS A 1 135 ? 8.111 2.249 19.349 1.00 60.22 135 HIS A CA 1
ATOM 1092 C C . HIS A 1 135 ? 8.371 3.700 18.927 1.00 60.22 135 HIS A C 1
ATOM 1094 O O . HIS A 1 135 ? 7.500 4.393 18.411 1.00 60.22 135 HIS A O 1
ATOM 1100 N N . VAL A 1 136 ? 9.582 4.180 19.217 1.00 53.22 136 VAL A N 1
ATOM 1101 C CA . VAL A 1 136 ? 10.055 5.533 18.960 1.00 53.22 136 VAL A CA 1
ATOM 1102 C C . VAL A 1 136 ? 9.833 5.790 17.472 1.00 53.22 136 VAL A C 1
ATOM 1104 O O . VAL A 1 136 ? 10.424 5.103 16.642 1.00 53.22 136 VAL A O 1
ATOM 1107 N N . ASN A 1 137 ? 8.963 6.753 17.148 1.00 60.81 137 ASN A N 1
ATOM 1108 C CA . ASN A 1 137 ? 8.741 7.373 15.828 1.00 60.81 137 ASN A CA 1
ATOM 1109 C C . ASN A 1 137 ? 7.424 7.079 15.072 1.00 60.81 137 ASN A C 1
ATOM 1111 O O . ASN A 1 137 ? 7.240 7.664 14.001 1.00 60.81 137 ASN A O 1
ATOM 1115 N N . VAL A 1 138 ? 6.462 6.290 15.574 1.00 68.31 138 VAL A N 1
ATOM 1116 C CA . VAL A 1 138 ? 5.155 6.151 14.879 1.00 68.31 138 VAL A CA 1
ATOM 1117 C C . VAL A 1 138 ? 4.154 7.198 15.386 1.00 68.31 138 VAL A C 1
ATOM 1119 O O . VAL A 1 138 ? 3.634 7.127 16.491 1.00 68.31 138 VAL A O 1
ATOM 1122 N N . LYS A 1 139 ? 3.835 8.204 14.568 1.00 78.62 139 LYS A N 1
ATOM 1123 C CA . LYS A 1 139 ? 2.839 9.229 14.941 1.00 78.62 139 LYS A CA 1
ATOM 1124 C C . LYS A 1 139 ? 1.478 8.593 15.265 1.00 78.62 139 LYS A C 1
ATOM 1126 O O . LYS A 1 139 ? 1.048 7.699 14.544 1.00 78.62 139 LYS A O 1
ATOM 1131 N N . THR A 1 140 ? 0.758 9.101 16.267 1.00 84.00 140 THR A N 1
ATOM 1132 C CA . THR A 1 140 ? -0.581 8.606 16.655 1.00 84.00 140 THR A CA 1
ATOM 1133 C C . THR A 1 140 ? -1.548 8.518 15.474 1.00 84.00 140 THR A C 1
ATOM 1135 O O . THR A 1 140 ? -2.258 7.524 15.337 1.00 84.00 140 THR A O 1
ATOM 1138 N N . ASP A 1 141 ? -1.518 9.500 14.567 1.00 83.62 141 ASP A N 1
ATOM 1139 C CA . ASP A 1 141 ? -2.343 9.512 13.349 1.00 83.62 141 ASP A CA 1
ATOM 1140 C C . ASP A 1 141 ? -2.152 8.257 12.497 1.00 83.62 141 ASP A C 1
ATOM 1142 O O . ASP A 1 141 ? -3.073 7.788 11.832 1.00 83.62 141 ASP A O 1
ATOM 1146 N N . ARG A 1 142 ? -0.950 7.681 12.533 1.00 85.44 142 ARG A N 1
ATOM 1147 C CA . ARG A 1 142 ? -0.633 6.464 11.805 1.00 85.44 142 ARG A CA 1
ATOM 1148 C C . ARG A 1 142 ? -1.279 5.233 12.420 1.00 85.44 142 ARG A C 1
ATOM 1150 O O . ARG A 1 142 ? -1.774 4.410 11.664 1.00 85.44 142 ARG A O 1
ATOM 1157 N N . LEU A 1 143 ? -1.317 5.132 13.749 1.00 90.94 143 LEU A N 1
ATOM 1158 C CA . LEU A 1 143 ? -2.038 4.059 14.442 1.00 90.94 143 LEU A CA 1
ATOM 1159 C C . LEU A 1 143 ? -3.536 4.141 14.141 1.00 90.94 143 LEU A C 1
ATOM 1161 O O . LEU A 1 143 ? -4.156 3.135 13.814 1.00 90.94 143 LEU A O 1
ATOM 1165 N N . VAL A 1 144 ? -4.097 5.354 14.185 1.00 91.31 144 VAL A N 1
ATOM 1166 C CA . VAL A 1 144 ? -5.519 5.590 13.903 1.00 91.31 144 VAL A CA 1
ATOM 1167 C C . VAL A 1 144 ? -5.873 5.208 12.465 1.00 91.31 144 VAL A C 1
ATOM 1169 O O . VAL A 1 144 ? -6.895 4.576 12.229 1.00 91.31 144 VAL A O 1
ATOM 1172 N N . LEU A 1 145 ? -5.035 5.565 11.489 1.00 91.88 145 LEU A N 1
ATOM 1173 C CA . LEU A 1 145 ? -5.301 5.288 10.074 1.00 91.88 145 LEU A CA 1
ATOM 1174 C C . LEU A 1 145 ? -4.861 3.894 9.617 1.00 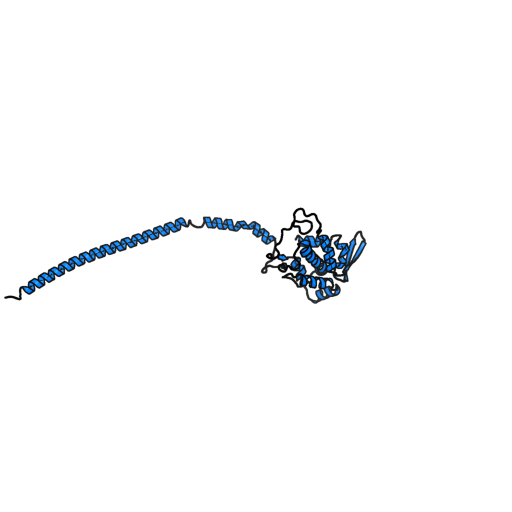91.88 145 LEU A C 1
ATOM 1176 O O . LEU A 1 145 ? -5.087 3.545 8.461 1.00 91.88 145 LEU A O 1
ATOM 1180 N N . GLN A 1 146 ? -4.223 3.095 10.470 1.00 94.69 146 GLN A N 1
ATOM 1181 C CA . GLN A 1 146 ? -3.654 1.813 10.060 1.00 94.69 146 GLN A CA 1
ATOM 1182 C C . GLN A 1 146 ? -4.722 0.838 9.549 1.00 94.69 146 GLN A C 1
ATOM 1184 O O . GLN A 1 146 ? -4.484 0.167 8.544 1.00 94.69 146 GLN A O 1
ATOM 1189 N N . CYS A 1 147 ? -5.897 0.783 10.186 1.00 95.94 147 CYS A N 1
ATOM 1190 C CA . CYS A 1 147 ? -6.986 -0.083 9.735 1.00 95.94 147 CYS A CA 1
ATOM 1191 C C . CYS A 1 147 ? -7.486 0.334 8.339 1.00 95.94 147 CYS A C 1
ATOM 1193 O O . CYS A 1 147 ? -7.400 -0.452 7.393 1.00 95.94 147 CYS A O 1
ATOM 1195 N N . PHE A 1 148 ? -7.865 1.608 8.178 1.00 95.50 148 PHE A N 1
ATOM 1196 C CA . PHE A 1 148 ? -8.207 2.214 6.886 1.00 95.50 148 PHE A CA 1
ATOM 1197 C C . PHE A 1 148 ? -7.153 1.945 5.801 1.00 95.50 148 PHE A C 1
ATOM 1199 O O . PHE A 1 148 ? -7.481 1.481 4.712 1.00 95.50 148 PHE A O 1
ATOM 1206 N N . LYS A 1 149 ? -5.873 2.212 6.085 1.00 95.44 149 LYS A N 1
ATOM 1207 C CA . LYS A 1 149 ? -4.779 2.043 5.116 1.00 95.44 149 LYS A CA 1
ATOM 1208 C C . LYS A 1 149 ? -4.585 0.587 4.716 1.00 95.44 149 LYS A C 1
ATOM 1210 O O . LYS A 1 149 ? -4.344 0.314 3.543 1.00 95.44 149 LYS A O 1
ATOM 1215 N N . SER A 1 150 ? -4.730 -0.339 5.662 1.00 97.50 150 SER A N 1
ATOM 1216 C CA . SER A 1 150 ? -4.652 -1.776 5.388 1.00 97.50 150 SER A CA 1
ATOM 1217 C C . SER A 1 150 ? -5.798 -2.226 4.485 1.00 97.50 150 SER A C 1
ATOM 1219 O O . SER A 1 150 ? -5.567 -2.904 3.482 1.00 97.50 150 SER A O 1
ATOM 1221 N N . ALA A 1 151 ? -7.024 -1.797 4.793 1.00 97.25 151 ALA A N 1
ATOM 1222 C CA . ALA A 1 151 ? -8.207 -2.110 4.001 1.00 97.25 151 ALA A CA 1
ATOM 1223 C C . ALA A 1 151 ? -8.145 -1.481 2.598 1.00 97.25 151 ALA A C 1
ATOM 1225 O O . ALA A 1 151 ? -8.457 -2.153 1.613 1.00 97.25 151 ALA A O 1
ATOM 1226 N N . TRP A 1 152 ? -7.676 -0.232 2.492 1.00 96.50 152 TRP A N 1
ATOM 1227 C CA . TRP A 1 152 ? -7.455 0.449 1.215 1.00 96.50 152 TRP A CA 1
ATOM 1228 C C . TRP A 1 152 ? -6.408 -0.270 0.378 1.00 96.50 152 TRP A C 1
ATOM 1230 O O . TRP A 1 152 ? -6.635 -0.509 -0.801 1.00 96.50 152 TRP A O 1
ATOM 1240 N N . LEU A 1 153 ? -5.272 -0.642 0.974 1.00 97.50 153 LEU A N 1
ATOM 1241 C CA . LEU A 1 153 ? -4.214 -1.356 0.270 1.00 97.50 153 LEU A CA 1
ATOM 1242 C C . LEU A 1 153 ? -4.724 -2.688 -0.281 1.00 97.50 153 LEU A C 1
ATOM 1244 O O . LEU A 1 153 ? -4.444 -3.003 -1.436 1.00 97.50 153 LEU A O 1
ATOM 1248 N N . TYR A 1 154 ? -5.496 -3.440 0.510 1.00 98.06 154 TYR A N 1
ATOM 1249 C CA . TYR A 1 154 ? -6.092 -4.702 0.073 1.00 98.06 154 TYR A CA 1
ATOM 1250 C C . TYR A 1 154 ? -7.055 -4.506 -1.107 1.00 98.06 154 TYR A C 1
ATOM 1252 O O . TYR A 1 154 ? -6.882 -5.152 -2.142 1.00 98.06 154 TYR A O 1
ATOM 1260 N N . ALA A 1 155 ? -8.015 -3.581 -0.976 1.00 97.06 155 ALA A N 1
ATOM 1261 C CA . ALA A 1 155 ? -8.977 -3.256 -2.031 1.00 97.06 155 ALA A CA 1
ATOM 1262 C C . ALA A 1 155 ? -8.266 -2.759 -3.298 1.00 97.06 155 ALA A C 1
ATOM 1264 O O . ALA A 1 155 ? -8.507 -3.228 -4.407 1.00 97.06 155 ALA A O 1
ATOM 1265 N N . PHE A 1 156 ? -7.326 -1.830 -3.146 1.00 96.62 156 PHE A N 1
ATOM 1266 C CA . PHE A 1 156 ? -6.554 -1.280 -4.251 1.00 96.62 156 PHE A CA 1
ATOM 1267 C C . PHE A 1 156 ? -5.750 -2.360 -4.983 1.00 96.62 156 PHE A C 1
ATOM 1269 O O . PHE A 1 156 ? -5.739 -2.382 -6.212 1.00 96.62 156 PHE A O 1
ATOM 1276 N N . LEU A 1 157 ? -5.101 -3.269 -4.253 1.00 97.44 157 LEU A N 1
ATOM 1277 C CA . LEU A 1 157 ? -4.269 -4.321 -4.833 1.00 97.44 157 LEU A CA 1
ATOM 1278 C C . LEU A 1 157 ? -5.103 -5.365 -5.590 1.00 97.44 157 LEU A C 1
ATOM 1280 O O . LEU A 1 157 ? -4.825 -5.652 -6.757 1.00 97.44 157 LEU A O 1
ATOM 1284 N N . HIS A 1 158 ? -6.119 -5.931 -4.939 1.00 97.56 158 HIS A N 1
ATOM 1285 C CA . HIS A 1 158 ? -6.875 -7.056 -5.488 1.00 97.56 158 HIS A CA 1
ATOM 1286 C C . HIS A 1 158 ? -8.051 -6.615 -6.357 1.00 97.56 158 HIS A C 1
ATOM 1288 O O . HIS A 1 158 ? -8.211 -7.120 -7.467 1.00 97.56 158 HIS A O 1
ATOM 1294 N N . ASP A 1 159 ? -8.839 -5.641 -5.911 1.00 96.75 159 ASP A N 1
ATOM 1295 C CA . ASP A 1 159 ? -10.001 -5.165 -6.661 1.00 96.75 159 ASP A CA 1
ATOM 1296 C C . ASP A 1 159 ? -9.622 -4.090 -7.681 1.00 96.75 159 ASP A C 1
ATOM 1298 O O . ASP A 1 159 ? -10.163 -4.082 -8.787 1.00 96.75 159 ASP A O 1
ATOM 1302 N N . GLY A 1 160 ? -8.681 -3.205 -7.349 1.00 95.44 160 GLY A N 1
ATOM 1303 C CA . GLY A 1 160 ? -8.248 -2.120 -8.231 1.00 95.44 160 GLY A CA 1
ATOM 1304 C C . GLY A 1 160 ? -7.286 -2.593 -9.320 1.00 95.44 160 GLY A C 1
ATOM 1305 O O . GLY A 1 160 ? -7.592 -2.516 -10.508 1.00 95.44 160 GLY A O 1
ATOM 1306 N N . LEU A 1 161 ? -6.121 -3.099 -8.911 1.00 95.62 161 LEU A N 1
ATOM 1307 C CA . LEU A 1 161 ? -5.043 -3.533 -9.806 1.00 95.62 161 LEU A CA 1
ATOM 1308 C C . LEU A 1 161 ? -5.189 -4.976 -10.301 1.00 95.62 161 LEU A C 1
ATOM 1310 O O . LEU A 1 161 ? -4.387 -5.405 -11.130 1.00 95.62 161 LEU A O 1
ATOM 1314 N N . LYS A 1 162 ? -6.210 -5.705 -9.833 1.00 95.75 162 LYS A N 1
ATOM 1315 C CA . LYS A 1 162 ? -6.546 -7.071 -10.266 1.00 95.75 162 LYS A CA 1
ATOM 1316 C C . LYS A 1 162 ? -5.457 -8.110 -9.977 1.00 95.75 162 LYS A C 1
ATOM 1318 O O . LYS A 1 162 ? -5.345 -9.099 -10.697 1.00 95.75 162 LYS A O 1
ATOM 1323 N N . PHE A 1 163 ? -4.677 -7.922 -8.909 1.00 96.94 163 PHE A N 1
ATOM 1324 C CA . PHE A 1 163 ? -3.722 -8.944 -8.476 1.00 96.94 163 PHE A CA 1
ATOM 1325 C C . PHE A 1 163 ? -4.458 -10.213 -8.014 1.00 96.94 163 PHE A C 1
ATOM 1327 O O . PHE A 1 163 ? -5.356 -10.110 -7.169 1.00 96.94 163 PHE A O 1
ATOM 1334 N N . PRO A 1 164 ? -4.069 -11.411 -8.491 1.00 96.81 164 PRO A N 1
ATOM 1335 C CA . PRO A 1 164 ? -4.656 -12.666 -8.039 1.00 96.81 164 PRO A CA 1
ATOM 1336 C C . PRO A 1 164 ? -4.509 -12.863 -6.526 1.00 96.81 164 PRO A C 1
ATOM 1338 O O . PRO A 1 164 ? -3.488 -12.519 -5.930 1.00 96.81 164 PRO A O 1
ATOM 1341 N N . LEU A 1 165 ? -5.515 -13.467 -5.891 1.00 96.38 165 LEU A N 1
ATOM 1342 C CA . LEU A 1 165 ? -5.518 -13.706 -4.441 1.00 96.38 165 LEU A CA 1
ATOM 1343 C C . LEU A 1 165 ? -4.421 -14.681 -3.980 1.00 96.38 165 LEU A C 1
ATOM 1345 O O . LEU A 1 165 ? -4.025 -14.658 -2.816 1.00 96.38 165 LEU A O 1
ATOM 1349 N N . ASN A 1 166 ? -3.950 -15.545 -4.880 1.00 95.81 166 ASN A N 1
ATOM 1350 C CA . ASN A 1 166 ? -2.873 -16.509 -4.660 1.00 95.81 166 ASN A CA 1
ATOM 1351 C C . ASN A 1 166 ? -1.496 -15.988 -5.110 1.00 95.81 166 ASN A C 1
ATOM 1353 O O . ASN A 1 166 ? -0.542 -16.761 -5.128 1.00 95.81 166 ASN A O 1
ATOM 1357 N N . TYR A 1 167 ? -1.376 -14.712 -5.487 1.00 96.50 167 TYR A N 1
ATOM 1358 C CA . TYR A 1 167 ? -0.112 -14.137 -5.934 1.00 96.50 167 TYR A CA 1
ATOM 1359 C C . TYR A 1 167 ? 0.891 -14.012 -4.776 1.00 96.50 167 TYR A C 1
ATOM 1361 O O . TYR A 1 167 ? 0.599 -13.384 -3.760 1.00 96.50 167 TYR A O 1
ATOM 1369 N N . GLN A 1 168 ? 2.084 -14.594 -4.937 1.00 94.94 168 GLN A N 1
ATOM 1370 C CA . GLN A 1 168 ? 3.127 -14.661 -3.893 1.00 94.94 168 GLN A CA 1
ATOM 1371 C C . GLN A 1 168 ? 4.411 -13.899 -4.255 1.00 94.94 168 GLN A C 1
ATOM 1373 O O . GLN A 1 16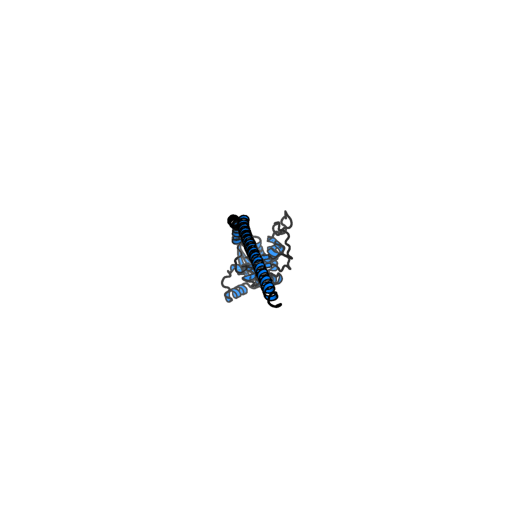8 ? 5.346 -13.820 -3.463 1.00 94.94 168 GLN A O 1
ATOM 1378 N N . ARG A 1 169 ? 4.466 -13.316 -5.455 1.00 96.56 169 ARG A N 1
ATOM 1379 C CA . ARG A 1 169 ? 5.643 -12.627 -6.004 1.00 96.56 169 ARG A CA 1
ATOM 1380 C C . ARG A 1 169 ? 5.559 -11.102 -5.829 1.00 96.56 169 ARG A C 1
ATOM 1382 O O . ARG A 1 169 ? 6.076 -10.332 -6.638 1.00 96.56 169 ARG A O 1
ATOM 1389 N N . LEU A 1 170 ? 4.839 -10.645 -4.801 1.00 97.69 170 LEU A N 1
ATOM 1390 C CA . LEU A 1 170 ? 4.804 -9.247 -4.360 1.00 97.69 170 LEU A CA 1
ATOM 1391 C C . LEU A 1 170 ? 5.673 -9.124 -3.112 1.00 97.69 170 LEU A C 1
ATOM 1393 O O . LEU A 1 170 ? 5.532 -9.913 -2.181 1.00 97.69 170 LEU A O 1
ATOM 1397 N N . ARG A 1 171 ? 6.546 -8.120 -3.063 1.00 96.88 171 ARG A N 1
ATOM 1398 C CA . ARG A 1 171 ? 7.361 -7.827 -1.882 1.00 96.88 171 ARG A CA 1
ATOM 1399 C C . ARG A 1 171 ? 7.228 -6.365 -1.505 1.00 96.88 171 ARG A C 1
ATOM 1401 O O . ARG A 1 171 ? 7.450 -5.501 -2.346 1.00 96.88 171 ARG A O 1
ATOM 1408 N N . SER A 1 172 ? 6.890 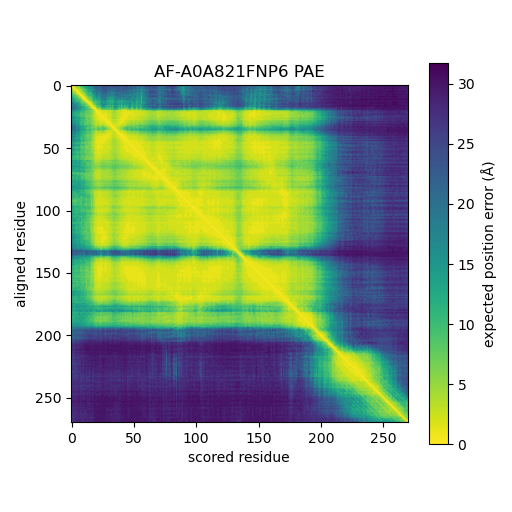-6.069 -0.259 1.00 96.19 172 SER A N 1
ATOM 1409 C CA . SER A 1 172 ? 7.008 -4.711 0.251 1.00 96.19 172 SER A CA 1
ATOM 1410 C C . SER A 1 172 ? 8.453 -4.423 0.663 1.00 96.19 172 SER A C 1
ATOM 1412 O O . SER A 1 172 ? 9.138 -5.296 1.198 1.00 96.19 172 SER A O 1
ATOM 1414 N N . ALA A 1 173 ? 8.942 -3.215 0.383 1.00 93.88 173 ALA A N 1
ATOM 1415 C CA . ALA A 1 173 ? 10.298 -2.799 0.741 1.00 93.88 173 ALA A CA 1
ATOM 1416 C C . ALA A 1 173 ? 10.398 -1.274 0.902 1.00 93.88 173 ALA A C 1
ATOM 1418 O O . ALA A 1 173 ? 9.774 -0.524 0.149 1.00 93.88 173 ALA A O 1
ATOM 1419 N N . SER A 1 174 ? 11.219 -0.807 1.845 1.00 90.50 174 SER A N 1
ATOM 1420 C CA . SER A 1 174 ? 11.699 0.585 1.888 1.00 90.50 174 SER A CA 1
ATOM 1421 C C . SER A 1 174 ? 13.003 0.767 1.111 1.00 90.50 174 SER A C 1
ATOM 1423 O O . SER A 1 174 ? 13.195 1.796 0.470 1.00 90.50 174 SER A O 1
ATOM 1425 N N . LEU A 1 175 ? 13.864 -0.254 1.129 1.00 90.06 175 LEU A N 1
ATOM 1426 C CA . LEU A 1 175 ? 15.203 -0.249 0.543 1.00 90.06 175 LEU A CA 1
ATOM 1427 C C . LEU A 1 175 ? 15.403 -1.459 -0.375 1.00 90.06 175 LEU A C 1
ATOM 1429 O O . LEU A 1 175 ? 14.854 -2.535 -0.131 1.00 90.06 175 LEU A O 1
ATOM 1433 N N . ILE A 1 176 ? 16.254 -1.310 -1.391 1.00 86.06 176 ILE A N 1
ATOM 1434 C CA . ILE A 1 176 ? 16.784 -2.429 -2.181 1.00 86.06 176 ILE A CA 1
ATOM 1435 C C . ILE A 1 176 ? 18.305 -2.402 -2.082 1.00 86.06 176 ILE A C 1
ATOM 1437 O O . ILE A 1 176 ? 18.936 -1.413 -2.449 1.00 86.06 176 ILE A O 1
ATOM 1441 N N . ASN A 1 177 ? 18.898 -3.490 -1.580 1.00 87.50 177 ASN A N 1
ATOM 1442 C CA . ASN A 1 177 ? 20.341 -3.600 -1.329 1.00 87.50 177 ASN A CA 1
ATOM 1443 C C . ASN A 1 177 ? 20.884 -2.399 -0.531 1.00 87.50 177 ASN A C 1
ATOM 1445 O O . ASN A 1 177 ? 21.879 -1.793 -0.918 1.00 87.50 177 ASN A O 1
ATOM 1449 N N . ASN A 1 178 ? 20.176 -2.024 0.540 1.00 85.56 178 ASN A N 1
ATOM 1450 C CA . ASN A 1 178 ? 20.466 -0.875 1.407 1.00 85.56 178 ASN A CA 1
ATOM 1451 C C . ASN A 1 178 ? 20.430 0.501 0.715 1.00 85.56 178 ASN A C 1
ATOM 1453 O O . ASN A 1 178 ? 20.909 1.477 1.284 1.00 85.56 178 ASN A O 1
ATOM 1457 N N . ASN A 1 179 ? 19.826 0.602 -0.471 1.00 84.50 179 ASN A N 1
ATOM 1458 C CA . ASN A 1 179 ? 19.646 1.868 -1.173 1.00 84.50 179 ASN A CA 1
ATOM 1459 C C . ASN A 1 179 ? 18.173 2.269 -1.224 1.00 84.50 179 ASN A C 1
ATOM 1461 O O . ASN A 1 179 ? 17.298 1.433 -1.477 1.00 84.50 179 ASN A O 1
ATOM 1465 N N . ASP A 1 180 ? 17.917 3.564 -1.045 1.00 82.88 180 ASP A N 1
ATOM 1466 C CA . ASP A 1 180 ? 16.595 4.144 -1.248 1.00 82.88 180 ASP A CA 1
ATOM 1467 C C . ASP A 1 180 ? 16.187 4.049 -2.717 1.00 82.88 180 ASP A C 1
ATOM 1469 O O . ASP A 1 180 ? 16.893 4.491 -3.629 1.00 82.88 180 ASP A O 1
ATOM 1473 N N . VAL A 1 181 ? 14.992 3.516 -2.953 1.00 80.06 181 VAL A N 1
ATOM 1474 C CA . VAL A 1 181 ? 14.424 3.457 -4.297 1.00 80.06 181 VAL A CA 1
ATOM 1475 C C . VAL A 1 181 ? 13.680 4.756 -4.568 1.00 80.06 181 VAL A C 1
ATOM 1477 O O . VAL A 1 181 ? 12.510 4.920 -4.222 1.00 80.06 181 VAL A O 1
ATOM 1480 N N . GLN A 1 182 ? 14.372 5.704 -5.197 1.00 79.94 182 GLN A N 1
ATOM 1481 C CA . GLN A 1 182 ? 13.807 7.003 -5.551 1.00 79.94 182 GLN A CA 1
ATOM 1482 C C . GLN A 1 182 ? 13.612 7.144 -7.063 1.00 79.94 182 GLN A C 1
ATOM 1484 O O . GLN A 1 182 ? 14.494 6.845 -7.867 1.00 79.94 182 GLN A O 1
ATOM 1489 N N . TRP A 1 183 ? 12.461 7.684 -7.468 1.00 87.38 183 TRP A N 1
ATOM 1490 C CA . TRP A 1 183 ? 12.171 7.995 -8.874 1.00 87.38 183 TRP A CA 1
ATOM 1491 C C . TRP A 1 183 ? 13.144 9.035 -9.457 1.00 87.38 183 TRP A C 1
ATOM 1493 O O . TRP A 1 183 ? 13.404 9.036 -10.660 1.00 87.38 183 TRP A O 1
ATOM 1503 N N . THR A 1 184 ? 13.708 9.896 -8.607 1.00 88.19 184 THR A N 1
ATOM 1504 C CA . THR A 1 184 ? 14.726 10.894 -8.959 1.00 88.19 184 THR A CA 1
ATOM 1505 C C . THR A 1 184 ? 15.990 10.236 -9.508 1.00 88.19 184 THR A C 1
ATOM 1507 O O . THR A 1 184 ? 16.527 10.707 -10.511 1.00 88.19 184 THR A O 1
ATOM 1510 N N . LEU A 1 185 ? 16.417 9.108 -8.926 1.00 88.19 185 LEU A N 1
ATOM 1511 C CA . LEU A 1 185 ? 17.548 8.319 -9.416 1.00 88.19 185 LEU A CA 1
ATOM 1512 C C . LEU A 1 185 ? 17.277 7.784 -10.832 1.00 88.19 185 LEU A C 1
ATOM 1514 O O . LEU A 1 185 ? 18.113 7.901 -11.725 1.00 88.19 185 LEU A O 1
ATOM 1518 N N . GLY A 1 186 ? 16.073 7.264 -11.074 1.00 89.62 186 GLY A N 1
ATOM 1519 C CA . GLY A 1 186 ? 15.658 6.846 -12.415 1.00 89.62 186 GLY A CA 1
ATOM 1520 C C . GLY A 1 186 ? 15.647 8.009 -13.413 1.00 89.62 186 GLY A C 1
ATOM 1521 O O . GLY A 1 186 ? 16.114 7.867 -14.544 1.00 89.62 186 GLY A O 1
ATOM 1522 N N . ALA A 1 187 ? 15.176 9.184 -12.988 1.00 92.62 187 ALA A N 1
ATOM 1523 C CA . ALA A 1 187 ? 15.141 10.378 -13.824 1.00 92.62 187 ALA A CA 1
ATOM 1524 C C . ALA A 1 187 ? 16.549 10.842 -14.228 1.00 92.62 187 ALA A C 1
ATOM 1526 O O . ALA A 1 187 ? 16.775 11.123 -15.409 1.00 92.62 187 ALA A O 1
ATOM 1527 N N . ILE A 1 188 ? 17.503 10.885 -13.289 1.00 93.31 188 ILE A N 1
ATOM 1528 C CA . ILE A 1 188 ? 18.882 11.265 -13.615 1.00 93.31 188 ILE A CA 1
ATOM 1529 C C . ILE A 1 188 ? 19.531 10.231 -14.534 1.00 93.31 188 ILE A C 1
ATOM 1531 O O . ILE A 1 188 ? 20.079 10.629 -15.556 1.00 93.31 188 ILE A O 1
ATOM 1535 N N . LEU A 1 189 ? 19.383 8.927 -14.263 1.00 90.94 189 LEU A N 1
ATOM 1536 C CA . LEU A 1 189 ? 19.905 7.856 -15.124 1.00 90.94 189 LEU A CA 1
ATOM 1537 C C . LEU A 1 189 ? 19.343 7.944 -16.547 1.00 90.94 189 LEU A C 1
ATOM 1539 O O . LEU A 1 189 ? 20.077 7.837 -17.530 1.00 90.94 189 LEU A O 1
ATOM 1543 N N . TYR A 1 190 ? 18.043 8.207 -16.679 1.00 92.56 190 TYR A N 1
ATOM 1544 C CA . TYR A 1 190 ? 17.413 8.382 -17.982 1.00 92.56 190 TYR A CA 1
ATOM 1545 C C . TYR A 1 190 ? 17.958 9.606 -18.726 1.00 92.56 190 TYR A C 1
ATOM 1547 O O . TYR A 1 190 ? 18.192 9.540 -19.937 1.00 92.56 190 TYR A O 1
ATOM 1555 N N . ARG A 1 191 ? 18.171 10.727 -18.025 1.00 92.06 191 ARG A N 1
ATOM 1556 C CA . ARG A 1 191 ? 18.723 11.960 -18.607 1.00 92.06 191 ARG A CA 1
ATOM 1557 C C . ARG A 1 191 ? 20.205 11.820 -18.967 1.00 92.06 191 ARG A C 1
ATOM 1559 O O . ARG A 1 191 ? 20.629 12.400 -19.963 1.00 92.06 191 ARG A O 1
ATOM 1566 N N . THR A 1 192 ? 20.972 11.026 -18.220 1.00 92.31 192 THR A N 1
ATOM 1567 C CA . THR A 1 192 ? 22.415 10.817 -18.433 1.00 92.31 192 THR A CA 1
ATOM 1568 C C . THR A 1 192 ? 22.752 9.599 -19.296 1.00 92.31 192 THR A C 1
ATOM 1570 O O . THR A 1 192 ? 23.925 9.383 -19.591 1.00 92.31 192 THR A O 1
ATOM 1573 N N . ARG A 1 193 ? 21.761 8.845 -19.799 1.00 90.44 193 ARG A N 1
ATOM 1574 C CA . ARG A 1 193 ? 21.961 7.606 -20.585 1.00 90.44 193 ARG A CA 1
ATOM 1575 C C . ARG A 1 193 ? 22.901 7.724 -21.791 1.00 90.44 193 ARG A C 1
ATOM 1577 O O . ARG A 1 193 ? 23.484 6.736 -22.221 1.00 90.44 193 ARG A O 1
ATOM 1584 N N . PHE A 1 194 ? 23.051 8.925 -22.349 1.00 87.12 194 PHE A N 1
ATOM 1585 C CA . PHE A 1 194 ? 23.919 9.186 -23.501 1.00 87.12 194 PHE A CA 1
ATOM 1586 C C . PHE A 1 194 ? 25.317 9.695 -23.128 1.00 87.12 194 PHE A C 1
ATOM 1588 O O . PHE A 1 194 ? 26.171 9.834 -24.003 1.00 87.12 194 PHE A O 1
ATOM 1595 N N . PHE A 1 195 ? 25.581 9.965 -21.849 1.00 83.25 195 PHE A N 1
ATOM 1596 C CA . PHE A 1 195 ? 26.895 10.399 -21.381 1.00 83.25 195 PHE A CA 1
ATOM 1597 C C . PHE A 1 195 ? 28.000 9.363 -21.681 1.00 83.25 195 PHE A C 1
ATOM 1599 O O . PHE A 1 195 ? 29.027 9.758 -22.239 1.00 83.25 195 PHE A O 1
ATOM 1606 N N . PRO A 1 196 ? 27.788 8.044 -21.467 1.00 76.25 196 PRO A N 1
ATOM 1607 C CA . PRO A 1 196 ? 28.784 7.024 -21.805 1.00 76.25 196 PRO A CA 1
ATOM 1608 C C . PRO A 1 196 ? 29.105 6.952 -23.304 1.00 76.25 196 PRO A C 1
ATOM 1610 O O . PRO A 1 196 ? 30.246 6.682 -23.675 1.00 76.25 196 PRO A O 1
ATOM 1613 N N . LEU A 1 197 ? 28.135 7.244 -24.184 1.00 62.69 197 LEU A N 1
ATOM 1614 C CA . LEU A 1 197 ? 28.348 7.203 -25.637 1.00 62.69 197 LEU A CA 1
ATOM 1615 C C . LEU A 1 197 ? 29.346 8.265 -26.108 1.00 62.69 197 LEU A C 1
ATOM 1617 O O . LEU A 1 197 ? 30.126 8.009 -27.023 1.00 62.69 197 LEU A O 1
ATOM 1621 N N . ARG A 1 198 ? 29.369 9.443 -25.469 1.00 61.59 198 ARG A N 1
ATOM 1622 C CA . ARG A 1 198 ? 30.367 10.481 -25.773 1.00 61.59 198 ARG A CA 1
ATOM 1623 C C . ARG A 1 198 ? 31.776 10.000 -25.439 1.00 61.59 198 ARG A C 1
ATOM 1625 O O . ARG A 1 198 ? 32.688 10.201 -26.237 1.00 61.59 198 ARG A O 1
ATOM 1632 N N . THR A 1 199 ? 31.944 9.325 -24.305 1.00 64.75 199 THR A N 1
ATOM 1633 C CA . THR A 1 199 ? 33.235 8.768 -23.885 1.00 64.75 199 THR A CA 1
ATOM 1634 C C . THR A 1 199 ? 33.670 7.614 -24.787 1.00 64.75 199 THR A C 1
ATOM 1636 O O . THR A 1 199 ? 34.822 7.591 -25.209 1.00 64.75 199 THR A O 1
ATOM 1639 N N . ILE A 1 200 ? 32.762 6.706 -25.163 1.00 67.94 200 ILE A N 1
ATOM 1640 C CA . ILE A 1 200 ? 33.058 5.597 -26.087 1.00 67.94 200 ILE A CA 1
ATOM 1641 C C . ILE A 1 200 ? 33.445 6.120 -27.478 1.00 67.94 200 ILE A C 1
ATOM 1643 O O . ILE A 1 200 ? 34.443 5.671 -28.034 1.00 67.94 200 ILE A O 1
ATOM 1647 N N . ASN A 1 201 ? 32.721 7.102 -28.027 1.00 63.16 201 ASN A N 1
ATOM 1648 C CA . ASN A 1 201 ? 33.075 7.713 -29.315 1.00 63.16 201 ASN A CA 1
ATOM 1649 C C . ASN A 1 201 ? 34.422 8.435 -29.258 1.00 63.16 201 ASN A C 1
ATOM 1651 O O . ASN A 1 201 ? 35.202 8.359 -30.205 1.00 63.16 201 ASN A O 1
ATOM 1655 N N . ARG A 1 202 ? 34.724 9.100 -28.136 1.00 59.81 202 ARG A N 1
ATOM 1656 C CA . ARG A 1 202 ? 36.032 9.719 -27.930 1.00 59.81 202 ARG A CA 1
ATOM 1657 C C . ARG A 1 202 ? 37.124 8.651 -27.883 1.00 59.81 202 ARG A C 1
ATOM 1659 O O . ARG A 1 202 ? 38.045 8.755 -28.674 1.00 59.81 202 ARG A O 1
ATOM 1666 N N . MET A 1 203 ? 36.972 7.585 -27.089 1.00 60.19 203 MET A N 1
ATOM 1667 C CA . MET A 1 203 ? 37.922 6.460 -27.034 1.00 60.19 203 MET A CA 1
ATOM 1668 C C . MET A 1 203 ? 38.104 5.757 -28.385 1.00 60.19 203 MET A C 1
ATOM 1670 O O . MET A 1 203 ? 39.226 5.410 -28.731 1.00 60.19 203 MET A O 1
ATOM 1674 N N . LYS A 1 204 ? 37.042 5.600 -29.186 1.00 60.69 204 LYS A N 1
ATOM 1675 C CA . LYS A 1 204 ? 37.126 5.060 -30.554 1.00 60.69 204 LYS A CA 1
ATOM 1676 C C . LYS A 1 204 ? 37.988 5.933 -31.474 1.00 60.69 204 LYS A C 1
ATOM 1678 O O . LYS A 1 204 ? 38.682 5.395 -32.329 1.00 60.69 204 LYS A O 1
ATOM 1683 N N . ASN A 1 205 ? 37.969 7.250 -31.270 1.00 58.75 205 ASN A N 1
ATOM 1684 C CA . ASN A 1 205 ? 38.778 8.206 -32.026 1.00 58.75 205 ASN A CA 1
ATOM 1685 C C . ASN A 1 205 ? 40.196 8.392 -31.446 1.00 58.75 205 ASN A C 1
ATOM 1687 O O . ASN A 1 205 ? 41.082 8.822 -32.178 1.00 58.75 205 ASN A O 1
ATOM 1691 N N . THR A 1 206 ? 40.428 8.074 -30.164 1.00 58.28 206 THR A N 1
ATOM 1692 C CA . THR A 1 206 ? 41.769 8.062 -29.540 1.00 58.28 206 THR A CA 1
ATOM 1693 C C . THR A 1 206 ? 42.478 6.708 -29.605 1.00 58.28 206 THR A C 1
ATOM 1695 O O . THR A 1 206 ? 43.669 6.645 -29.310 1.00 58.28 206 THR A O 1
ATOM 1698 N N . LEU A 1 207 ? 41.790 5.624 -29.976 1.00 55.41 207 LEU A N 1
ATOM 1699 C CA . LEU A 1 207 ? 42.431 4.345 -30.271 1.00 55.41 207 LEU A CA 1
ATOM 1700 C C . LEU A 1 207 ? 43.282 4.521 -31.540 1.00 55.41 207 LEU A C 1
ATOM 1702 O O . LEU A 1 207 ? 42.728 4.833 -32.598 1.00 55.41 207 LEU A O 1
ATOM 1706 N N . PRO A 1 208 ? 44.616 4.345 -31.470 1.00 56.16 208 PRO A N 1
ATOM 1707 C CA . PRO A 1 208 ? 45.453 4.437 -32.652 1.00 56.16 208 PRO A CA 1
ATOM 1708 C C . PRO A 1 208 ? 44.964 3.415 -33.674 1.00 56.16 208 PRO A C 1
ATOM 1710 O O . PRO A 1 208 ? 44.625 2.283 -33.329 1.00 56.16 208 PRO A O 1
ATOM 1713 N N . ASN A 1 209 ? 44.905 3.838 -34.936 1.00 53.72 209 ASN A N 1
ATOM 1714 C CA . ASN A 1 209 ? 44.440 3.037 -36.058 1.00 53.72 209 ASN A CA 1
ATOM 1715 C C . ASN A 1 209 ? 45.153 1.668 -36.034 1.00 53.72 209 ASN A C 1
ATOM 1717 O O . ASN A 1 209 ? 46.322 1.560 -36.408 1.00 53.72 209 ASN A O 1
ATOM 1721 N N . HIS A 1 210 ? 44.467 0.619 -35.563 1.00 53.91 210 HIS A N 1
ATOM 1722 C CA . HIS A 1 210 ? 45.028 -0.726 -35.343 1.00 53.91 210 HIS A CA 1
ATOM 1723 C C . HIS A 1 210 ? 45.651 -1.298 -36.630 1.00 53.91 210 HIS A C 1
ATOM 1725 O O . HIS A 1 210 ? 46.530 -2.160 -36.598 1.00 53.91 210 HIS A O 1
ATOM 1731 N N . ARG A 1 211 ? 45.224 -0.774 -37.785 1.00 51.84 211 ARG A N 1
ATOM 1732 C CA . ARG A 1 211 ? 45.745 -1.087 -39.115 1.00 51.84 211 ARG A CA 1
ATOM 1733 C C . ARG A 1 211 ? 47.153 -0.531 -39.363 1.00 51.84 211 ARG A C 1
ATOM 1735 O O . ARG A 1 211 ? 47.957 -1.207 -39.990 1.00 51.84 211 ARG A O 1
ATOM 1742 N N . SER A 1 212 ? 47.483 0.649 -38.838 1.00 53.66 212 SER A N 1
ATOM 1743 C CA . SER A 1 212 ? 48.826 1.233 -38.980 1.00 53.66 212 SER A CA 1
ATOM 1744 C C . SER A 1 212 ? 49.840 0.574 -38.042 1.00 53.66 212 SER A C 1
ATOM 1746 O O . SER A 1 212 ? 50.953 0.295 -38.472 1.00 53.66 212 SER A O 1
ATOM 1748 N N . TYR A 1 213 ? 49.445 0.248 -36.803 1.00 57.34 213 TYR A N 1
ATOM 1749 C CA . TYR A 1 213 ? 50.318 -0.426 -35.826 1.00 57.34 213 TYR A CA 1
ATOM 1750 C C . TYR A 1 213 ? 50.625 -1.881 -36.214 1.00 57.34 213 TYR A C 1
ATOM 1752 O O . TYR A 1 213 ? 51.751 -2.352 -36.096 1.00 57.34 213 TYR A O 1
ATOM 1760 N N . THR A 1 214 ? 49.638 -2.605 -36.750 1.00 61.44 214 THR A N 1
ATOM 1761 C CA . THR A 1 214 ? 49.863 -3.980 -37.225 1.00 61.44 214 THR A CA 1
ATOM 1762 C C . THR A 1 214 ? 50.717 -4.029 -38.491 1.00 61.44 214 THR A C 1
ATOM 1764 O O . THR A 1 214 ? 51.511 -4.954 -38.646 1.00 61.44 214 THR A O 1
ATOM 1767 N N . ASN A 1 215 ? 50.615 -3.035 -39.378 1.00 68.00 215 ASN A N 1
ATOM 1768 C CA . ASN A 1 215 ? 51.428 -2.978 -40.592 1.00 68.00 215 ASN A CA 1
ATOM 1769 C C . ASN A 1 215 ? 52.897 -2.631 -40.306 1.00 68.00 215 ASN A C 1
ATOM 1771 O O . ASN A 1 215 ? 53.776 -3.254 -40.897 1.00 68.00 215 ASN A O 1
ATOM 1775 N N . THR A 1 216 ? 53.193 -1.717 -39.376 1.00 71.81 216 THR A N 1
ATOM 1776 C CA . THR A 1 216 ? 54.585 -1.407 -38.993 1.00 71.81 216 THR A CA 1
ATOM 1777 C C . THR A 1 216 ? 55.271 -2.588 -38.308 1.00 71.81 216 THR A C 1
ATOM 1779 O O . THR A 1 216 ? 56.409 -2.912 -38.647 1.00 71.81 216 THR A O 1
ATOM 1782 N N . VAL A 1 217 ? 54.572 -3.299 -37.415 1.00 79.44 217 VAL A N 1
ATOM 1783 C CA . VAL A 1 217 ? 55.106 -4.512 -36.768 1.00 79.44 217 VAL A CA 1
ATOM 1784 C C . VAL A 1 217 ? 55.326 -5.638 -37.786 1.00 79.44 217 VAL A C 1
ATOM 1786 O O . VAL A 1 217 ? 56.363 -6.299 -37.753 1.00 79.44 217 VAL A O 1
ATOM 1789 N N . LYS A 1 218 ? 54.408 -5.824 -38.747 1.00 82.19 218 LYS A N 1
ATOM 1790 C CA . LYS A 1 218 ? 54.573 -6.806 -39.834 1.00 82.19 218 LYS A CA 1
ATOM 1791 C C . LYS A 1 218 ? 55.776 -6.503 -40.728 1.00 82.19 218 LYS A C 1
ATOM 1793 O O . LYS A 1 218 ? 56.521 -7.421 -41.057 1.00 82.19 218 LYS A O 1
ATOM 1798 N N . ILE A 1 219 ? 55.980 -5.238 -41.101 1.00 84.88 219 ILE A N 1
ATOM 1799 C CA . ILE A 1 219 ? 57.136 -4.821 -41.911 1.00 84.88 219 ILE A CA 1
ATOM 1800 C C . ILE A 1 219 ? 58.440 -5.053 -41.138 1.00 84.88 219 ILE A C 1
ATOM 1802 O O . ILE A 1 219 ? 59.384 -5.606 -41.696 1.00 84.88 219 ILE A O 1
ATOM 1806 N N . SER A 1 220 ? 58.472 -4.714 -39.846 1.00 83.75 220 SER A N 1
ATOM 1807 C CA . SER A 1 220 ? 59.639 -4.952 -38.987 1.00 83.75 220 SER A CA 1
ATOM 1808 C C . SER A 1 220 ? 60.015 -6.442 -38.918 1.00 83.75 220 SER A C 1
ATOM 1810 O O . SER A 1 220 ? 61.170 -6.805 -39.138 1.00 83.75 220 SER A O 1
ATOM 1812 N N . LEU A 1 221 ? 59.030 -7.331 -38.731 1.00 87.75 221 LEU A N 1
ATOM 1813 C CA . LEU A 1 221 ? 59.256 -8.783 -38.708 1.00 87.75 221 LEU A CA 1
ATOM 1814 C C . LEU A 1 221 ? 59.753 -9.332 -40.053 1.00 87.75 221 LEU A C 1
ATOM 1816 O O . LEU A 1 221 ? 60.655 -10.168 -40.073 1.00 87.75 221 LEU A O 1
ATOM 1820 N N . LEU A 1 222 ? 59.210 -8.847 -41.174 1.00 90.06 222 LEU A N 1
ATOM 1821 C CA . LEU A 1 222 ? 59.670 -9.231 -42.513 1.00 90.06 222 LEU A CA 1
ATOM 1822 C C . LEU A 1 222 ? 61.138 -8.849 -42.734 1.00 90.06 222 LEU A C 1
ATOM 1824 O O . LEU A 1 222 ? 61.920 -9.681 -43.195 1.00 90.06 222 LEU A O 1
ATOM 1828 N N . ILE A 1 223 ? 61.534 -7.634 -42.345 1.00 92.56 223 ILE A N 1
ATOM 1829 C CA . ILE A 1 223 ? 62.923 -7.171 -42.461 1.00 92.56 223 ILE A CA 1
ATOM 1830 C C . ILE A 1 223 ? 63.857 -8.060 -41.625 1.00 92.56 223 ILE A C 1
ATOM 1832 O O . ILE A 1 223 ? 64.869 -8.534 -42.144 1.00 92.56 223 ILE A O 1
ATOM 1836 N N . CYS A 1 224 ? 63.498 -8.371 -40.377 1.00 92.06 224 CYS A N 1
ATOM 1837 C CA . CYS A 1 224 ? 64.289 -9.268 -39.528 1.00 92.06 224 CYS A CA 1
ATOM 1838 C C . CYS A 1 224 ? 64.439 -10.677 -40.121 1.00 92.06 224 CYS A C 1
ATOM 1840 O O . CYS A 1 224 ? 65.533 -11.234 -40.116 1.00 92.06 224 CYS A O 1
ATOM 1842 N N . ILE A 1 225 ? 63.369 -11.254 -40.672 1.00 92.62 225 ILE A N 1
ATOM 1843 C CA . ILE A 1 225 ? 63.438 -12.583 -41.294 1.00 92.62 225 ILE A CA 1
ATOM 1844 C C . ILE A 1 225 ? 64.355 -12.549 -42.524 1.00 92.62 225 ILE A C 1
ATOM 1846 O O . ILE A 1 225 ? 65.198 -13.431 -42.687 1.00 92.62 225 ILE A O 1
ATOM 1850 N N . THR A 1 226 ? 64.252 -11.513 -43.363 1.00 90.75 226 THR A N 1
ATOM 1851 C CA . THR A 1 226 ? 65.126 -11.387 -44.540 1.00 90.75 226 THR A CA 1
ATOM 1852 C C . THR A 1 226 ? 66.598 -11.219 -44.169 1.00 90.75 226 THR A C 1
ATOM 1854 O O . THR A 1 226 ? 67.449 -11.836 -44.811 1.00 90.75 226 THR A O 1
ATOM 1857 N N . SER A 1 227 ? 66.921 -10.463 -43.112 1.00 90.75 227 SER A N 1
ATOM 1858 C CA . SER A 1 227 ? 68.312 -10.294 -42.681 1.00 90.75 227 SER A CA 1
ATOM 1859 C C . SER A 1 227 ? 68.903 -11.604 -42.154 1.00 90.75 227 SER A C 1
ATOM 1861 O O . SER A 1 227 ? 70.022 -11.961 -42.523 1.00 90.75 227 SER A O 1
ATOM 1863 N N . ILE A 1 228 ? 68.129 -12.379 -41.386 1.00 93.38 228 ILE A N 1
ATOM 1864 C CA . ILE A 1 228 ? 68.541 -13.701 -40.894 1.00 93.38 228 ILE A CA 1
ATOM 1865 C C . ILE A 1 228 ? 68.783 -14.662 -42.062 1.00 93.38 228 ILE A C 1
ATOM 1867 O O . ILE A 1 228 ? 69.811 -15.338 -42.098 1.00 93.38 228 ILE A O 1
ATOM 1871 N N . ILE A 1 229 ? 67.885 -14.700 -43.050 1.00 92.81 229 ILE A N 1
ATOM 1872 C CA . ILE A 1 229 ? 68.045 -15.562 -44.230 1.00 92.81 229 ILE A CA 1
ATOM 1873 C C . ILE A 1 229 ? 69.316 -15.193 -45.006 1.00 92.81 229 ILE A C 1
ATOM 1875 O O . ILE A 1 229 ? 70.076 -16.080 -45.392 1.00 92.81 229 ILE A O 1
ATOM 1879 N N . LEU A 1 230 ? 69.595 -13.901 -45.196 1.00 92.00 230 LEU A N 1
ATOM 1880 C CA . LEU A 1 230 ? 70.817 -13.453 -45.868 1.00 92.00 230 LEU A CA 1
ATOM 1881 C C . LEU A 1 230 ? 72.082 -13.848 -45.096 1.00 92.00 230 LEU A C 1
ATOM 1883 O O . LEU A 1 230 ? 73.048 -14.295 -45.716 1.00 92.00 230 LEU A O 1
ATOM 1887 N N . LEU A 1 231 ? 72.067 -13.763 -43.762 1.00 91.00 231 LEU A N 1
ATOM 1888 C CA . LEU A 1 231 ? 73.174 -14.224 -42.918 1.00 91.00 231 LEU A CA 1
ATOM 1889 C C . LEU A 1 231 ? 73.390 -15.737 -43.024 1.00 91.00 231 LEU A C 1
ATOM 1891 O O . LEU A 1 231 ? 74.533 -16.181 -43.122 1.00 91.00 231 LEU A O 1
ATOM 1895 N N . VAL A 1 232 ? 72.315 -16.528 -43.063 1.00 91.38 232 VAL A N 1
ATOM 1896 C CA . VAL A 1 232 ? 72.391 -17.986 -43.252 1.00 91.38 232 VAL A CA 1
ATOM 1897 C C . VAL A 1 232 ? 72.915 -18.338 -44.644 1.00 91.38 232 VAL A C 1
ATOM 1899 O O . VAL A 1 232 ? 73.750 -19.227 -44.786 1.00 91.38 232 VAL A O 1
ATOM 1902 N N . ILE A 1 233 ? 72.486 -17.629 -45.690 1.00 89.94 233 ILE A N 1
ATOM 1903 C CA . ILE A 1 233 ? 73.008 -17.838 -47.046 1.00 89.94 233 ILE A CA 1
ATOM 1904 C C . ILE A 1 233 ? 74.488 -17.454 -47.112 1.00 89.94 233 ILE A C 1
ATOM 1906 O O . ILE A 1 233 ? 75.278 -18.173 -47.726 1.00 89.94 233 ILE A O 1
ATOM 1910 N N . PHE A 1 234 ? 74.882 -16.344 -46.486 1.00 88.50 234 PHE A N 1
ATOM 1911 C CA . PHE A 1 234 ? 76.273 -15.906 -46.438 1.00 88.50 234 PHE A CA 1
ATOM 1912 C C . PHE A 1 234 ? 77.147 -16.909 -45.685 1.00 88.50 234 PHE A C 1
ATOM 1914 O O . PHE A 1 234 ? 78.185 -17.319 -46.205 1.00 88.50 234 PHE A O 1
ATOM 1921 N N . SER A 1 235 ? 76.710 -17.377 -44.515 1.00 83.00 235 SER A N 1
ATOM 1922 C CA . SER A 1 235 ? 77.435 -18.389 -43.749 1.00 83.00 235 SER A CA 1
ATOM 1923 C C . SER A 1 235 ? 77.491 -19.720 -44.495 1.00 83.00 235 SER A C 1
ATOM 1925 O O . SER A 1 235 ? 78.563 -20.305 -44.581 1.00 83.00 235 SER A O 1
ATOM 1927 N N . ALA A 1 236 ? 76.412 -20.158 -45.149 1.00 84.31 236 ALA A N 1
ATOM 1928 C CA . ALA A 1 236 ? 76.412 -21.360 -45.980 1.00 84.31 236 ALA A CA 1
ATOM 1929 C C . ALA A 1 236 ? 77.337 -21.228 -47.200 1.00 84.31 236 ALA A C 1
ATOM 1931 O O . ALA A 1 236 ? 78.042 -22.178 -47.540 1.00 84.31 236 ALA A O 1
ATOM 1932 N N . LYS A 1 237 ? 77.386 -20.057 -47.852 1.00 82.00 237 LYS A N 1
ATOM 1933 C CA . LYS A 1 237 ? 78.346 -19.775 -48.933 1.00 82.00 237 LYS A CA 1
ATOM 1934 C C . LYS A 1 237 ? 79.781 -19.778 -48.417 1.00 82.00 237 LYS A C 1
ATOM 1936 O O . LYS A 1 237 ? 80.644 -20.348 -49.078 1.00 82.00 237 LYS A O 1
ATOM 1941 N N . ASN A 1 238 ? 80.030 -19.201 -47.245 1.00 76.38 238 ASN A N 1
ATOM 1942 C CA . ASN A 1 238 ? 81.358 -19.154 -46.643 1.00 76.38 238 ASN A CA 1
ATOM 1943 C C . ASN A 1 238 ? 81.806 -20.538 -46.139 1.00 76.38 238 ASN A C 1
ATOM 1945 O O . ASN A 1 238 ? 82.956 -20.924 -46.293 1.00 76.38 238 ASN A O 1
ATOM 1949 N N . ILE A 1 239 ? 80.879 -21.350 -45.629 1.00 75.75 239 ILE A N 1
ATOM 1950 C CA . ILE A 1 239 ? 81.122 -22.751 -45.273 1.00 75.75 239 ILE A CA 1
ATOM 1951 C C . ILE A 1 239 ? 81.373 -23.579 -46.538 1.00 75.75 239 ILE A C 1
ATOM 1953 O O . ILE A 1 239 ? 82.309 -24.370 -46.563 1.00 75.75 239 ILE A O 1
ATOM 1957 N N . ARG A 1 240 ? 80.613 -23.383 -47.627 1.00 74.00 240 ARG A N 1
ATOM 1958 C CA . ARG A 1 240 ? 80.883 -24.046 -48.919 1.00 74.00 240 ARG A CA 1
ATOM 1959 C C . ARG A 1 240 ? 82.231 -23.629 -49.506 1.00 74.00 240 ARG A C 1
ATOM 1961 O O . ARG A 1 240 ? 82.943 -24.492 -50.016 1.00 74.00 240 ARG A O 1
ATOM 1968 N N . SER A 1 241 ? 82.605 -22.351 -49.420 1.00 68.19 241 SER A N 1
ATOM 1969 C CA . SER A 1 241 ? 83.917 -21.870 -49.873 1.00 68.19 241 SER A CA 1
ATOM 1970 C C . SER A 1 241 ? 85.043 -22.464 -49.018 1.00 68.19 241 SER A C 1
ATOM 1972 O O . SER A 1 241 ? 86.050 -22.912 -49.564 1.00 68.19 241 SER A O 1
ATOM 1974 N N . PHE A 1 242 ? 84.840 -22.575 -47.702 1.00 65.06 242 PHE A N 1
ATOM 1975 C CA . PHE A 1 242 ? 85.778 -23.202 -46.777 1.00 65.06 242 PHE A CA 1
ATOM 1976 C C . PHE A 1 242 ? 85.906 -24.714 -47.013 1.00 65.06 242 PHE A C 1
ATOM 1978 O O . PHE A 1 242 ? 87.019 -25.223 -47.087 1.00 65.06 242 PHE A O 1
ATOM 1985 N N . ILE A 1 243 ? 84.798 -25.436 -47.216 1.00 64.94 243 ILE A N 1
ATOM 1986 C CA . ILE A 1 243 ? 84.796 -26.869 -47.559 1.00 64.94 243 ILE A CA 1
ATOM 1987 C C . ILE A 1 243 ? 85.454 -27.103 -48.924 1.00 64.94 243 ILE A C 1
ATOM 1989 O O . ILE A 1 243 ? 86.225 -28.048 -49.062 1.00 64.94 243 ILE A O 1
ATOM 1993 N N . SER A 1 244 ? 85.205 -26.244 -49.917 1.00 62.34 244 SER A N 1
ATOM 1994 C CA . SER A 1 244 ? 85.877 -26.306 -51.224 1.00 62.34 244 SER A CA 1
ATOM 1995 C C . SER A 1 244 ? 87.393 -26.109 -51.085 1.00 62.34 244 SER A C 1
ATOM 1997 O O . SER A 1 244 ? 88.174 -26.924 -51.576 1.00 62.34 244 SER A O 1
ATOM 1999 N N . ARG A 1 245 ? 87.828 -25.109 -50.302 1.00 59.97 245 ARG A N 1
ATOM 2000 C CA . ARG A 1 245 ? 89.249 -24.907 -49.962 1.00 59.97 245 ARG A CA 1
ATOM 2001 C C . ARG A 1 245 ? 89.845 -26.111 -49.221 1.00 59.97 245 ARG A C 1
ATOM 2003 O O . ARG A 1 245 ? 90.969 -26.501 -49.521 1.00 59.97 245 ARG A O 1
ATOM 2010 N N . ARG A 1 246 ? 89.091 -26.746 -48.314 1.00 59.53 246 ARG A N 1
ATOM 2011 C CA . ARG A 1 246 ? 89.520 -27.957 -47.588 1.00 59.53 246 ARG A CA 1
ATOM 2012 C C . ARG A 1 246 ? 89.659 -29.173 -48.508 1.00 59.53 246 ARG A C 1
ATOM 2014 O O . ARG A 1 246 ? 90.647 -29.890 -48.397 1.00 59.53 246 ARG A O 1
ATOM 2021 N N . LYS A 1 247 ? 88.729 -29.381 -49.450 1.00 60.03 247 LYS A N 1
ATOM 2022 C CA . LYS A 1 247 ? 88.827 -30.445 -50.469 1.00 60.03 247 LYS A CA 1
ATOM 2023 C C . LYS A 1 247 ? 90.046 -30.251 -51.376 1.00 60.03 247 LYS A C 1
ATOM 2025 O O . LYS A 1 247 ? 90.754 -31.220 -51.633 1.00 60.03 247 LYS A O 1
ATOM 2030 N N . ASN A 1 248 ? 90.344 -29.013 -51.778 1.00 58.09 248 ASN A N 1
ATOM 2031 C CA . ASN A 1 248 ? 91.558 -28.705 -52.542 1.00 58.09 248 ASN A CA 1
ATOM 2032 C C . ASN A 1 248 ? 92.839 -28.976 -51.729 1.00 58.09 248 ASN A C 1
ATOM 2034 O O . ASN A 1 248 ? 93.797 -29.527 -52.266 1.00 58.09 248 ASN A O 1
ATOM 2038 N N . PHE A 1 249 ? 92.843 -28.678 -50.425 1.00 57.34 249 PHE A N 1
ATOM 2039 C CA . PHE A 1 249 ? 93.975 -28.993 -49.544 1.00 57.34 249 PHE A CA 1
ATOM 2040 C C . PHE A 1 249 ? 94.171 -30.510 -49.358 1.00 57.34 249 PHE A C 1
ATOM 2042 O O . PHE A 1 249 ? 95.293 -31.012 -49.410 1.00 57.34 249 PHE A O 1
ATOM 2049 N N . GLN A 1 250 ? 93.082 -31.270 -49.218 1.00 57.81 250 GLN A N 1
ATOM 2050 C CA . GLN A 1 250 ? 93.132 -32.726 -49.056 1.00 57.81 250 GLN A CA 1
ATOM 2051 C C . GLN A 1 250 ? 93.525 -33.448 -50.357 1.00 57.81 250 GLN A C 1
ATOM 2053 O O . GLN A 1 250 ? 94.244 -34.444 -50.311 1.00 57.81 250 GLN A O 1
ATOM 2058 N N . SER A 1 251 ? 93.164 -32.893 -51.522 1.00 54.69 251 SER A N 1
ATOM 2059 C CA . SER A 1 251 ? 93.684 -33.347 -52.818 1.00 54.69 251 SER A CA 1
ATOM 2060 C C . SER A 1 251 ? 95.202 -33.170 -52.923 1.00 54.69 251 SER A C 1
ATOM 2062 O O . SER A 1 251 ? 95.862 -34.066 -53.436 1.00 54.69 251 SER A O 1
ATOM 2064 N N . SER A 1 252 ? 95.761 -32.066 -52.406 1.00 55.72 252 SER A N 1
ATOM 2065 C CA . SER A 1 252 ? 97.214 -31.817 -52.389 1.00 55.72 252 SER A CA 1
ATOM 2066 C C . SER A 1 252 ? 97.974 -32.732 -51.419 1.00 55.72 252 SER A C 1
ATOM 2068 O O . SER A 1 252 ? 99.116 -33.100 -51.685 1.00 55.72 252 SER A O 1
ATOM 2070 N N . SER A 1 253 ? 97.360 -33.103 -50.291 1.00 56.38 253 SER A N 1
ATOM 2071 C CA . SER A 1 253 ? 97.932 -34.063 -49.334 1.00 56.38 253 SER A CA 1
ATOM 2072 C C . SER A 1 253 ? 97.948 -35.487 -49.898 1.00 56.38 253 SER A C 1
ATOM 2074 O O . SER A 1 253 ? 98.943 -36.197 -49.749 1.00 56.38 253 SER A O 1
ATOM 2076 N N . ASN A 1 254 ? 96.889 -35.890 -50.608 1.00 55.69 254 ASN A N 1
ATOM 2077 C CA . ASN A 1 254 ? 96.833 -37.200 -51.250 1.00 55.69 254 ASN A CA 1
ATOM 2078 C C . ASN A 1 254 ? 97.883 -37.331 -52.366 1.00 55.69 254 ASN A C 1
ATOM 2080 O O . ASN A 1 254 ? 98.562 -38.352 -52.412 1.00 55.69 254 ASN A O 1
ATOM 2084 N N . THR A 1 255 ? 98.112 -36.309 -53.203 1.00 57.69 255 THR A N 1
ATOM 2085 C CA . THR A 1 255 ? 99.217 -36.327 -54.186 1.00 57.69 255 THR A CA 1
ATOM 2086 C C . THR A 1 255 ? 100.596 -36.396 -53.531 1.00 57.69 255 THR A C 1
ATOM 2088 O O . THR A 1 255 ? 101.460 -37.100 -54.048 1.00 57.69 255 THR A O 1
ATOM 2091 N N . PHE A 1 256 ? 100.810 -35.742 -52.384 1.00 57.44 256 PHE A N 1
ATOM 2092 C CA . PHE A 1 256 ? 102.062 -35.863 -51.623 1.00 57.44 256 PHE A CA 1
ATOM 2093 C C . PHE A 1 256 ? 102.272 -37.287 -51.077 1.00 57.44 256 PHE A C 1
ATOM 2095 O O . PHE A 1 256 ? 103.364 -37.838 -51.204 1.00 57.44 256 PHE A O 1
ATOM 2102 N N . ASN A 1 257 ? 101.217 -37.920 -50.549 1.00 54.59 257 ASN A N 1
ATOM 2103 C CA . ASN A 1 257 ? 101.258 -39.304 -50.060 1.00 54.59 257 ASN A CA 1
ATOM 2104 C C . ASN A 1 257 ? 101.475 -40.334 -51.183 1.00 54.59 257 ASN A C 1
ATOM 2106 O O . ASN A 1 257 ? 102.207 -41.302 -50.983 1.00 54.59 257 ASN A O 1
ATOM 2110 N N . TYR A 1 258 ? 100.900 -40.123 -52.373 1.00 54.91 258 TYR A N 1
ATOM 2111 C CA . TYR A 1 258 ? 101.178 -40.963 -53.545 1.00 54.91 258 TYR A CA 1
ATOM 2112 C C . TYR A 1 258 ? 102.624 -40.804 -54.037 1.00 54.91 258 TYR A C 1
ATOM 2114 O O . TYR A 1 258 ? 103.257 -41.802 -54.368 1.00 54.91 258 TYR A O 1
ATOM 2122 N N . ARG A 1 259 ? 103.184 -39.585 -54.021 1.00 58.59 259 ARG A N 1
ATOM 2123 C CA . ARG A 1 259 ? 104.592 -39.335 -54.385 1.00 58.59 259 ARG A CA 1
ATOM 2124 C C . ARG A 1 259 ? 105.578 -39.937 -53.378 1.00 58.59 259 ARG A C 1
ATOM 2126 O O . ARG A 1 259 ? 106.594 -40.479 -53.794 1.00 58.59 259 ARG A O 1
ATOM 2133 N N . TYR A 1 260 ? 105.267 -39.888 -52.081 1.00 55.56 260 TYR A N 1
ATOM 2134 C CA . TYR A 1 260 ? 106.070 -40.529 -51.032 1.00 55.56 260 TYR A CA 1
ATOM 2135 C C . TYR A 1 260 ? 106.037 -42.062 -51.137 1.00 55.56 260 TYR A C 1
ATOM 2137 O O . TYR A 1 260 ? 107.088 -42.690 -51.078 1.00 55.56 260 TYR A O 1
ATOM 2145 N N . LYS A 1 261 ? 104.861 -42.663 -51.389 1.00 58.09 261 LYS A N 1
ATOM 2146 C CA . LYS A 1 261 ? 104.737 -44.112 -51.640 1.00 58.09 261 LYS A CA 1
ATOM 2147 C C . LYS A 1 261 ? 105.463 -44.577 -52.905 1.00 58.09 261 LYS A C 1
ATOM 2149 O O . LYS A 1 261 ? 105.953 -45.697 -52.918 1.00 58.09 261 LYS A O 1
ATOM 2154 N N . LEU A 1 262 ? 105.540 -43.736 -53.940 1.00 58.38 262 LEU A N 1
ATOM 2155 C CA . LEU A 1 262 ? 106.303 -44.039 -55.155 1.00 58.38 262 LEU A CA 1
ATOM 2156 C C . LEU A 1 262 ? 107.824 -43.977 -54.915 1.00 58.38 262 LEU A C 1
ATOM 2158 O O . LEU A 1 262 ? 108.573 -44.736 -55.518 1.00 58.38 262 LEU A O 1
ATOM 2162 N N . LEU A 1 263 ? 108.281 -43.083 -54.032 1.00 56.91 263 LEU A N 1
ATOM 2163 C CA . LEU A 1 263 ? 109.695 -42.950 -53.664 1.00 56.91 263 LEU A CA 1
ATOM 2164 C C . LEU A 1 263 ? 110.170 -44.076 -52.732 1.00 56.91 263 LEU A C 1
ATOM 2166 O O . LEU A 1 263 ? 111.316 -44.490 -52.844 1.00 56.91 263 LEU A O 1
ATOM 2170 N N . THR A 1 264 ? 109.310 -44.614 -51.861 1.00 58.62 264 THR A N 1
ATOM 2171 C CA . THR A 1 264 ? 109.657 -45.759 -50.997 1.00 58.62 264 THR A CA 1
ATOM 2172 C C . THR A 1 264 ? 109.551 -47.119 -51.692 1.00 58.62 264 THR A C 1
ATOM 2174 O O . THR A 1 264 ? 110.168 -48.073 -51.232 1.00 58.62 264 THR A O 1
ATOM 2177 N N . SER A 1 265 ? 108.830 -47.228 -52.816 1.00 58.38 265 SER A N 1
ATOM 2178 C CA . SER A 1 265 ? 108.834 -48.432 -53.665 1.00 58.38 265 SER A CA 1
ATOM 2179 C C . SER A 1 265 ? 110.022 -48.506 -54.633 1.00 58.38 265 SER A C 1
ATOM 2181 O O . SER A 1 265 ? 110.206 -49.533 -55.269 1.00 58.38 265 SER A O 1
ATOM 2183 N N . LEU A 1 266 ? 110.815 -47.435 -54.761 1.00 57.59 266 LEU A N 1
ATOM 2184 C CA . LEU A 1 266 ? 112.022 -47.370 -55.603 1.00 57.59 266 LEU A CA 1
ATOM 2185 C C . LEU A 1 266 ? 113.324 -47.647 -54.824 1.00 57.59 266 LEU A C 1
ATOM 2187 O O . LEU A 1 266 ? 114.401 -47.567 -55.395 1.00 57.59 266 LEU A O 1
ATOM 2191 N N . THR A 1 267 ? 113.240 -47.978 -53.532 1.00 56.72 267 THR A N 1
ATOM 2192 C CA . THR A 1 267 ? 114.389 -48.339 -52.675 1.00 56.72 267 THR A CA 1
ATOM 2193 C C . THR A 1 267 ? 114.285 -49.772 -52.136 1.00 56.72 267 THR A C 1
ATOM 2195 O O . THR A 1 267 ? 114.791 -50.060 -51.054 1.00 56.72 267 THR A O 1
ATOM 2198 N N . ALA A 1 268 ? 113.564 -50.648 -52.843 1.00 53.50 268 ALA A N 1
ATOM 2199 C CA . ALA A 1 268 ? 113.323 -52.039 -52.448 1.00 53.50 268 ALA A CA 1
ATOM 2200 C C . ALA A 1 268 ? 113.700 -53.077 -53.527 1.00 53.50 268 ALA A C 1
ATOM 2202 O O . ALA A 1 268 ? 113.464 -54.255 -53.296 1.00 53.50 268 ALA A O 1
ATOM 2203 N N . ASP A 1 269 ? 114.327 -52.656 -54.630 1.00 48.97 269 ASP A N 1
ATOM 2204 C CA . ASP A 1 269 ? 114.981 -53.526 -55.613 1.00 48.97 269 ASP A CA 1
ATOM 2205 C C . ASP A 1 269 ? 116.323 -52.873 -56.013 1.00 48.97 269 ASP A C 1
ATOM 2207 O O . ASP A 1 269 ? 116.317 -51.747 -56.507 1.00 48.97 269 ASP A O 1
ATOM 2211 N N . GLU A 1 270 ? 117.423 -53.591 -55.743 1.00 37.22 270 GLU A N 1
ATOM 2212 C CA . GLU A 1 270 ? 118.822 -53.428 -56.221 1.00 37.22 270 GLU A CA 1
ATOM 2213 C C . GLU A 1 270 ? 119.608 -52.129 -55.936 1.00 37.22 270 GLU A C 1
ATOM 2215 O O . GLU A 1 270 ? 119.423 -51.091 -56.611 1.00 37.22 270 GLU A O 1
#

InterPro domains:
  IPR000407 Nucleoside phosphatase GDA1/CD39 [PF01150] (21-197)
  IPR000407 Nucleoside phosphatase GDA1/CD39 [PTHR11782] (20-193)

Mean predicted aligned error: 14.78 Å

Solvent-accessible surface area (backbone atoms only — not comparable to full-atom values): 14924 Å² total; per-residue (Å²): 107,71,68,57,53,50,55,55,57,47,71,72,31,76,71,46,70,77,55,42,30,28,24,23,28,12,73,36,75,48,78,44,79,53,94,95,40,77,45,78,45,56,14,60,6,37,39,67,60,24,21,58,59,50,44,63,77,38,36,69,83,40,76,53,89,46,82,55,49,39,35,63,21,39,66,39,79,91,75,62,74,90,81,51,76,45,78,33,53,61,68,47,16,52,56,28,31,79,78,61,68,55,49,33,69,41,44,54,66,61,52,51,51,48,42,39,53,55,8,54,34,45,38,67,57,53,51,48,58,48,67,75,62,70,60,82,84,72,55,68,70,53,66,49,40,43,35,38,51,44,23,43,50,50,28,45,43,39,70,24,66,59,47,60,79,84,53,61,50,37,28,25,35,75,53,58,95,89,34,78,80,48,72,65,59,55,51,51,51,65,74,46,66,63,58,62,54,55,54,52,54,48,48,64,70,67,48,72,62,65,69,59,58,53,49,54,53,51,52,53,52,51,52,54,52,52,53,51,51,51,51,53,51,49,50,50,50,50,49,50,52,49,51,52,54,49,52,56,51,49,54,56,51,50,54,50,54,54,53,52,54,55,57,61,64,65,74,75,68,138

Radius of gyration: 46.98 Å; Cα contacts (8 Å, |Δi|>4): 276; chains: 1; bounding box: 142×77×83 Å

Sequence (270 aa):
IYIYLLSASLVDSPLIRINDADCLPRGYSRNYTRNNKTITVIGEGDFVNCTKHLVTLLNLNATCLKKPCSFNGVYQPQINYDVQDFYGFSEFWYTMEDILKIGGPYTRLAFLNASTAFCNANWNDIRQWYNDKSHVNVKTDRLVLQCFKSAWLYAFLHDGLKFPLNYQRLRSASLINNNDVQWTLGAILYRTRFFPLRTINRMKNTLPNHRSYTNTVKISLLICITSIILLVIFSAKNIRSFISRRKNFQSSSNTFNYRYKLLTSLTADE